Protein AF-A0A2E8GM04-F1 (afdb_monomer)

Foldseek 3Di:
DDDWDWAAQAPAAETEIDDDALLDDDPVNVVVVVVSCVRHQKYKYPQNLDDPVSVVVSVPVVADFDADPLADADPVRRQKGKDKPPFPVPDDQQFWDFAPQFDQWGFFKKKKAWADADPAFKKKKFFQLVLVVPDDPVLCVVQPVKWWKFWPCVSCVVVVNNPDIRIDIARQFFQDPPPRGTGGHAGDACGRTNAIPPDDSVVGRVSRVVSRVSRPPPNGMDMDDDDHGMMMMGGSRGMIMGTDDPRGNDITIMIMITHTGDRTD

Nearest PDB structures (foldseek):
  6d1o-assembly2_F  TM=9.327E-01  e=2.038E-29  Sphingobium herbicidovorans NBRC 16415
  6d0o-assembly1_B  TM=9.104E-01  e=2.038E-29  Sphingobium herbicidovorans NBRC 16415
  6d0o-assembly1_A  TM=9.116E-01  e=1.272E-28  Sphingobium herbicidovorans NBRC 16415
  5bkc-assembly1_B  TM=9.227E-01  e=5.968E-28  Delftia acidovorans
  4y0e-assembly2_G-2  TM=8.980E-01  e=2.049E-25  Mycobacteroides abscessus ATCC 19977

Secondary structure (DSSP, 8-state):
-PPPEEEESSSSS-EEEES--GGG--HHHHHHHHHHHHHHSEEEETT----HHHHHHHHHTT--B---TTSPPBTTBTT-EEEE---GGG---SS-B-TTTTSSS--SEEEEEEEE--S---EEEEEHHHHHHTS-HHHHHHTTT-EEEEE-HHHHHHTT-TT---EEEEESEEEPTTT--EEE---SBTTTEEEETTS-HHHHHHHHHHHHHHHT-GGGEEEE---TT-EEEEETTTEEEEE---STT---EEEEEEE------

Structure (mmCIF, N/CA/C/O backbone):
data_AF-A0A2E8GM04-F1
#
_entry.id   AF-A0A2E8GM04-F1
#
loop_
_atom_site.group_PDB
_atom_site.id
_atom_site.type_symbol
_atom_site.label_atom_id
_atom_site.label_alt_id
_atom_site.label_comp_id
_atom_site.label_asym_id
_atom_site.label_entity_id
_atom_site.label_seq_id
_atom_site.pdbx_PDB_ins_code
_atom_site.Cartn_x
_atom_site.Cartn_y
_atom_site.Cartn_z
_atom_site.occupancy
_atom_site.B_iso_or_equiv
_atom_site.auth_seq_id
_atom_site.auth_comp_id
_atom_site.auth_asym_id
_atom_site.auth_atom_id
_atom_site.pdbx_PDB_model_num
ATOM 1 N N . MET A 1 1 ? 6.651 -16.247 -29.076 1.00 51.19 1 MET A N 1
ATOM 2 C CA . MET A 1 1 ? 6.699 -15.246 -27.992 1.00 51.19 1 MET A CA 1
ATOM 3 C C . MET A 1 1 ? 6.875 -16.011 -26.695 1.00 51.19 1 MET A C 1
ATOM 5 O O . MET A 1 1 ? 6.263 -17.070 -26.572 1.00 51.19 1 MET A O 1
ATOM 9 N N . ALA A 1 2 ? 7.773 -15.580 -25.807 1.00 58.62 2 ALA A N 1
ATOM 10 C CA . ALA A 1 2 ? 7.869 -16.194 -24.484 1.00 58.62 2 ALA A CA 1
ATOM 11 C C . ALA A 1 2 ? 6.552 -15.926 -23.742 1.00 58.62 2 ALA A C 1
ATOM 13 O O . ALA A 1 2 ? 5.986 -14.846 -23.876 1.00 58.62 2 ALA A O 1
ATOM 14 N N . LYS A 1 3 ? 6.017 -16.933 -23.054 1.00 81.50 3 LYS A N 1
ATOM 15 C CA . LYS A 1 3 ? 4.779 -16.792 -22.288 1.00 81.50 3 LYS A CA 1
ATOM 16 C C . LYS A 1 3 ? 5.130 -16.111 -20.966 1.00 81.50 3 LYS A C 1
ATOM 18 O O . LYS A 1 3 ? 6.045 -16.584 -20.300 1.00 81.50 3 LYS A O 1
ATOM 23 N N . MET A 1 4 ? 4.407 -15.050 -20.610 1.00 92.56 4 MET A N 1
ATOM 24 C CA . MET A 1 4 ? 4.544 -14.370 -19.321 1.00 92.56 4 MET A CA 1
ATOM 25 C C . MET A 1 4 ? 4.533 -15.377 -18.161 1.00 92.56 4 MET A C 1
ATOM 27 O O . MET A 1 4 ? 3.701 -16.291 -18.131 1.00 92.56 4 MET A O 1
ATOM 31 N N . THR A 1 5 ? 5.435 -15.186 -17.199 1.00 95.44 5 THR A N 1
ATOM 32 C CA . THR A 1 5 ? 5.576 -16.062 -16.030 1.00 95.44 5 THR A CA 1
ATOM 33 C C . THR A 1 5 ? 5.249 -15.295 -14.751 1.00 95.44 5 THR A C 1
ATOM 35 O O . THR A 1 5 ? 5.857 -14.261 -14.484 1.00 95.44 5 THR A O 1
ATOM 38 N N . VAL A 1 6 ? 4.342 -15.829 -13.928 1.00 97.62 6 VAL A N 1
ATOM 39 C CA . VAL A 1 6 ? 3.989 -15.293 -12.601 1.00 97.62 6 VAL A CA 1
ATOM 40 C C . VAL A 1 6 ? 4.509 -16.252 -11.530 1.00 97.62 6 VAL A C 1
ATOM 42 O O . VAL A 1 6 ? 4.156 -17.431 -11.528 1.00 97.62 6 VAL A O 1
ATOM 45 N N . ILE A 1 7 ? 5.375 -15.769 -10.639 1.00 98.19 7 ILE A N 1
ATOM 46 C CA . ILE A 1 7 ? 6.042 -16.582 -9.613 1.00 98.19 7 ILE A CA 1
ATOM 47 C C . ILE A 1 7 ? 5.701 -16.016 -8.230 1.00 98.19 7 ILE A C 1
ATOM 49 O O . ILE A 1 7 ? 6.115 -14.892 -7.940 1.00 98.19 7 ILE A O 1
ATOM 53 N N . PRO A 1 8 ? 5.002 -16.759 -7.352 1.00 98.19 8 PRO A N 1
ATOM 54 C CA . PRO A 1 8 ? 4.733 -16.310 -5.989 1.00 98.19 8 PRO A CA 1
ATOM 55 C C . PRO A 1 8 ? 6.024 -15.979 -5.228 1.00 98.19 8 PRO A C 1
ATOM 57 O O . PRO A 1 8 ? 6.996 -16.735 -5.276 1.00 98.19 8 PRO A O 1
ATOM 60 N N . LEU A 1 9 ? 6.028 -14.852 -4.517 1.00 98.00 9 LEU A N 1
ATOM 61 C CA . LEU A 1 9 ? 7.163 -14.382 -3.713 1.00 98.00 9 LEU A CA 1
ATOM 62 C C . LEU A 1 9 ? 7.042 -14.766 -2.234 1.00 98.00 9 LEU A C 1
ATOM 64 O O . LEU A 1 9 ? 8.045 -14.827 -1.525 1.00 98.00 9 LEU A O 1
ATOM 68 N N . SER A 1 10 ? 5.824 -15.038 -1.767 1.00 96.50 10 SER A N 1
ATOM 69 C CA . SER A 1 10 ? 5.542 -15.572 -0.435 1.00 96.50 10 SER A CA 1
ATOM 70 C C . SER A 1 10 ? 4.299 -16.467 -0.466 1.00 96.50 10 SER A C 1
ATOM 72 O O . SER A 1 10 ? 3.660 -16.619 -1.507 1.00 96.50 10 SER A O 1
ATOM 74 N N . GLY A 1 11 ? 3.939 -17.053 0.679 1.00 95.06 11 GLY A N 1
ATOM 75 C CA . GLY A 1 11 ? 2.747 -17.900 0.791 1.00 95.06 11 GLY A CA 1
ATOM 76 C C . GLY A 1 11 ? 1.416 -17.151 0.669 1.00 95.06 11 GLY A C 1
ATOM 77 O O . GLY A 1 11 ? 0.409 -17.779 0.363 1.00 95.06 11 GLY A O 1
ATOM 78 N N . HIS A 1 12 ? 1.396 -15.831 0.898 1.00 93.88 12 HIS A N 1
ATOM 79 C CA . HIS A 1 12 ? 0.140 -15.079 1.019 1.00 93.88 12 HIS A CA 1
ATOM 80 C C . HIS A 1 12 ? 0.104 -13.747 0.260 1.00 93.88 12 HIS A C 1
ATOM 82 O O . HIS A 1 12 ? -0.954 -13.133 0.211 1.00 93.88 12 HIS A O 1
ATOM 88 N N . ILE A 1 13 ? 1.219 -13.245 -0.270 1.00 98.12 13 ILE A N 1
ATOM 89 C CA . ILE A 1 13 ? 1.280 -11.927 -0.925 1.00 98.12 13 ILE A CA 1
ATOM 90 C C . ILE A 1 13 ? 2.523 -11.806 -1.797 1.00 98.12 13 ILE A C 1
ATOM 92 O O . ILE A 1 13 ? 3.589 -12.324 -1.457 1.00 98.12 13 ILE A O 1
ATOM 96 N N . GLY A 1 14 ? 2.404 -11.075 -2.894 1.00 98.56 14 GLY A N 1
ATOM 97 C CA . GLY A 1 14 ? 3.530 -10.799 -3.765 1.00 98.56 14 GLY A CA 1
ATOM 98 C C . GLY A 1 14 ? 3.714 -11.861 -4.837 1.00 98.56 14 GLY A C 1
ATOM 99 O O . GLY A 1 14 ? 3.804 -13.056 -4.544 1.00 98.56 14 GLY A O 1
ATOM 100 N N . ALA A 1 15 ? 3.868 -11.408 -6.073 1.00 98.75 15 ALA A N 1
ATOM 101 C CA . ALA A 1 15 ? 4.389 -12.216 -7.161 1.00 98.75 15 ALA A CA 1
ATOM 102 C C . ALA A 1 15 ? 5.405 -11.438 -7.999 1.00 98.75 15 ALA A C 1
ATOM 104 O O . ALA A 1 15 ? 5.325 -10.223 -8.171 1.00 98.75 15 ALA A O 1
ATOM 105 N N . LEU A 1 16 ? 6.378 -12.174 -8.518 1.00 98.62 16 LEU A N 1
ATOM 106 C CA . LEU A 1 16 ? 7.341 -11.717 -9.500 1.00 98.62 16 LEU A CA 1
ATOM 107 C C . LEU A 1 16 ? 6.790 -12.034 -10.883 1.00 98.62 16 LEU A C 1
ATOM 109 O O . LEU A 1 16 ? 6.527 -13.202 -11.181 1.00 98.62 16 LEU A O 1
ATOM 113 N N . VAL A 1 17 ? 6.654 -11.018 -11.725 1.00 98.38 17 VAL A N 1
ATOM 114 C CA . VAL A 1 17 ? 6.167 -11.175 -13.093 1.00 98.38 17 VAL A CA 1
ATOM 115 C C . VAL A 1 17 ? 7.334 -10.989 -14.059 1.00 98.38 17 VAL A C 1
ATOM 117 O O . VAL A 1 17 ? 8.069 -10.002 -13.994 1.00 98.38 17 VAL A O 1
ATOM 120 N N . LYS A 1 18 ? 7.550 -11.979 -14.925 1.00 96.38 18 LYS A N 1
ATOM 121 C CA . LYS A 1 18 ? 8.663 -12.047 -15.880 1.00 96.38 18 LYS A CA 1
ATOM 122 C C . LYS A 1 18 ? 8.166 -12.285 -17.296 1.00 96.38 18 LYS A C 1
ATOM 124 O O . LYS A 1 18 ? 7.022 -12.676 -17.509 1.00 96.38 18 LYS A O 1
ATOM 129 N N . ASP A 1 19 ? 9.093 -12.113 -18.234 1.00 94.69 19 ASP A N 1
ATOM 130 C CA . ASP A 1 19 ? 8.906 -12.422 -19.651 1.00 94.69 19 ASP A CA 1
ATOM 131 C C . ASP A 1 19 ? 7.834 -11.542 -20.317 1.00 94.69 19 ASP A C 1
ATOM 133 O O . ASP A 1 19 ? 7.102 -12.002 -21.186 1.00 94.69 19 ASP A O 1
ATOM 137 N N . LEU A 1 20 ? 7.774 -10.267 -19.908 1.00 94.44 20 LEU A N 1
ATOM 138 C CA . LEU A 1 20 ? 6.962 -9.209 -20.515 1.00 94.44 20 LEU A CA 1
ATOM 139 C C . LEU A 1 20 ? 7.718 -7.868 -20.534 1.00 94.44 20 LEU A C 1
ATOM 141 O O . LEU A 1 20 ? 8.698 -7.684 -19.802 1.00 94.44 20 LEU A O 1
ATOM 145 N N . SER A 1 21 ? 7.228 -6.923 -21.333 1.00 95.75 21 SER A N 1
ATOM 146 C CA . SER A 1 21 ? 7.707 -5.539 -21.367 1.00 95.75 21 SER A CA 1
ATOM 147 C C . SER A 1 21 ? 6.551 -4.589 -21.077 1.00 95.75 21 SER A C 1
ATOM 149 O O . SER A 1 21 ? 5.591 -4.534 -21.840 1.00 95.75 21 SER A O 1
ATOM 151 N N . LEU A 1 22 ? 6.640 -3.835 -19.977 1.00 96.94 22 LEU A N 1
ATOM 152 C CA . LEU A 1 22 ? 5.571 -2.914 -19.574 1.00 96.94 22 LEU A CA 1
ATOM 153 C C . LEU A 1 22 ? 5.410 -1.708 -20.514 1.00 96.94 22 LEU A C 1
ATOM 155 O O . LEU A 1 22 ? 4.334 -1.124 -20.545 1.00 96.94 22 LEU A O 1
ATOM 159 N N . SER A 1 23 ? 6.436 -1.341 -21.290 1.00 95.31 23 SER A N 1
ATOM 160 C CA . SER A 1 23 ? 6.355 -0.239 -22.263 1.00 95.31 23 SER A CA 1
ATOM 161 C C . SER A 1 23 ? 5.674 -0.617 -23.583 1.00 95.31 23 SER A C 1
ATOM 163 O O . SER A 1 23 ? 5.382 0.256 -24.396 1.00 95.31 23 SER A O 1
ATOM 165 N N . ALA A 1 24 ? 5.411 -1.905 -23.809 1.00 93.19 24 ALA A N 1
ATOM 166 C CA . ALA A 1 24 ? 4.779 -2.417 -25.024 1.00 93.19 24 ALA A CA 1
ATOM 167 C C . ALA A 1 24 ? 3.759 -3.523 -24.704 1.00 93.19 24 ALA A C 1
ATOM 169 O O . ALA A 1 24 ? 3.670 -4.519 -25.423 1.00 93.19 24 ALA A O 1
ATOM 170 N N . LEU A 1 25 ? 3.028 -3.357 -23.599 1.00 94.06 25 LEU A N 1
ATOM 171 C CA . LEU A 1 25 ? 2.072 -4.336 -23.095 1.00 94.06 25 LEU A CA 1
ATOM 172 C C . LEU A 1 25 ? 0.863 -4.448 -24.036 1.00 94.06 25 LEU A C 1
ATOM 174 O O . LEU A 1 25 ? 0.221 -3.447 -24.350 1.00 94.06 25 LEU A O 1
ATOM 178 N N . SER A 1 26 ? 0.546 -5.660 -24.487 1.00 94.19 26 SER A N 1
ATOM 179 C CA . SER A 1 26 ? -0.696 -5.924 -25.223 1.00 94.19 26 SER A CA 1
ATOM 180 C C . SER A 1 26 ? -1.895 -6.072 -24.282 1.00 94.19 26 SER A C 1
ATOM 182 O O . SER A 1 26 ? -1.728 -6.435 -23.119 1.00 94.19 26 SER A O 1
ATOM 184 N N . ASP A 1 27 ? -3.114 -5.881 -24.796 1.00 94.38 27 ASP A N 1
ATOM 185 C CA . ASP A 1 27 ? -4.349 -6.025 -24.003 1.00 94.38 27 ASP A CA 1
ATOM 186 C C . ASP A 1 27 ? -4.442 -7.402 -23.320 1.00 94.38 27 ASP A C 1
ATOM 188 O O . ASP A 1 27 ? -4.715 -7.499 -22.130 1.00 94.38 27 ASP A O 1
ATOM 192 N N . SER A 1 28 ? -4.101 -8.481 -24.034 1.00 94.38 28 SER A N 1
ATOM 193 C CA . SER A 1 28 ? -4.131 -9.838 -23.466 1.00 94.38 28 SER A CA 1
ATOM 194 C C . SER A 1 28 ? -3.078 -10.066 -22.374 1.00 94.38 28 SER A C 1
ATOM 196 O O . SER A 1 28 ? -3.288 -10.893 -21.480 1.00 94.38 28 SER A O 1
ATOM 198 N N . GLU A 1 29 ? -1.924 -9.401 -22.452 1.00 95.88 29 GLU A N 1
ATOM 199 C CA . GLU A 1 29 ? -0.928 -9.451 -21.379 1.00 95.88 29 GLU A CA 1
ATOM 200 C C . GLU A 1 29 ? -1.405 -8.637 -20.180 1.00 95.88 29 GLU A C 1
ATOM 202 O O . GLU A 1 29 ? -1.268 -9.105 -19.050 1.00 95.88 29 GLU A O 1
ATOM 207 N N . PHE A 1 30 ? -2.021 -7.475 -20.424 1.00 97.06 30 PHE A N 1
ATOM 208 C CA . PHE A 1 30 ? -2.625 -6.659 -19.379 1.00 97.06 30 PHE A CA 1
ATOM 209 C C . PHE A 1 30 ? -3.710 -7.420 -18.614 1.00 97.06 30 PHE A C 1
ATOM 211 O O . PHE A 1 30 ? -3.620 -7.468 -17.393 1.00 97.06 30 PHE A O 1
ATOM 218 N N . ASP A 1 31 ? -4.632 -8.114 -19.289 1.00 96.31 31 ASP A N 1
ATOM 219 C CA . ASP A 1 31 ? -5.656 -8.945 -18.630 1.00 96.31 31 ASP A CA 1
ATOM 220 C C . ASP A 1 31 ? -5.027 -9.969 -17.668 1.00 96.31 31 ASP A C 1
ATOM 222 O O . ASP A 1 31 ? -5.511 -10.229 -16.564 1.00 96.31 31 ASP A O 1
ATOM 226 N N . THR A 1 32 ? -3.895 -10.555 -18.071 1.00 96.31 32 THR A N 1
ATOM 227 C CA . THR A 1 32 ? -3.198 -11.532 -17.229 1.00 96.31 32 THR A CA 1
ATOM 228 C C . THR A 1 32 ? -2.473 -10.857 -16.058 1.00 96.31 32 THR A C 1
ATOM 230 O O . THR A 1 32 ? -2.401 -11.427 -14.968 1.00 96.31 32 THR A O 1
ATOM 233 N N . VAL A 1 33 ? -1.942 -9.646 -16.255 1.00 98.19 33 VAL A N 1
ATOM 234 C CA . VAL A 1 33 ? -1.354 -8.826 -15.186 1.00 98.19 33 VAL A CA 1
ATOM 235 C C . VAL A 1 33 ? -2.426 -8.366 -14.195 1.00 98.19 33 VAL A C 1
ATOM 237 O O . VAL A 1 33 ? -2.188 -8.433 -12.991 1.00 98.19 33 VAL A O 1
ATOM 240 N N . GLU A 1 34 ? -3.598 -7.949 -14.668 1.00 98.25 34 GLU A N 1
ATOM 241 C CA . GLU A 1 34 ? -4.739 -7.556 -13.840 1.00 98.25 34 GLU A CA 1
ATOM 242 C C . GLU A 1 34 ? -5.202 -8.720 -12.963 1.00 98.25 34 GLU A C 1
ATOM 244 O O . GLU A 1 34 ? -5.292 -8.580 -11.742 1.00 98.25 34 GLU A O 1
ATOM 249 N N . GLN A 1 35 ? -5.381 -9.907 -13.547 1.00 98.06 35 GLN A N 1
ATOM 250 C CA . GLN A 1 35 ? -5.731 -11.093 -12.769 1.00 98.06 35 GLN A CA 1
ATOM 251 C C . GLN A 1 35 ? -4.651 -11.426 -11.728 1.00 98.06 35 GLN A C 1
ATOM 253 O O . GLN A 1 35 ? -4.963 -11.653 -10.559 1.00 98.06 35 GLN A O 1
ATOM 258 N N . ALA A 1 36 ? -3.368 -11.387 -12.109 1.00 98.31 36 ALA A N 1
ATOM 259 C CA . ALA A 1 36 ? -2.274 -11.606 -11.164 1.00 98.31 36 ALA A CA 1
ATOM 260 C C . ALA A 1 36 ? -2.261 -10.554 -10.041 1.00 98.31 36 ALA A C 1
ATOM 262 O O . ALA A 1 36 ? -1.948 -10.870 -8.893 1.00 98.31 36 ALA A O 1
ATOM 263 N N . PHE A 1 37 ? -2.614 -9.307 -10.341 1.00 98.69 37 PHE A N 1
ATOM 264 C CA . PHE A 1 37 ? -2.702 -8.241 -9.353 1.00 98.69 37 PHE A CA 1
ATOM 265 C C . PHE A 1 37 ? -3.812 -8.516 -8.336 1.00 98.69 37 PHE A C 1
ATOM 267 O O . PHE A 1 37 ? -3.572 -8.416 -7.132 1.00 98.69 37 PHE A O 1
ATOM 274 N N . LEU A 1 38 ? -4.983 -8.960 -8.797 1.00 98.44 38 LEU A N 1
ATOM 275 C CA . LEU A 1 38 ? -6.092 -9.353 -7.926 1.00 98.44 38 LEU A CA 1
ATOM 276 C C . LEU A 1 38 ? -5.808 -10.628 -7.119 1.00 98.44 38 LEU A C 1
ATOM 278 O O . LEU A 1 38 ? -6.385 -10.790 -6.045 1.00 98.44 38 LEU A O 1
ATOM 282 N N . ASP A 1 39 ? -4.916 -11.503 -7.59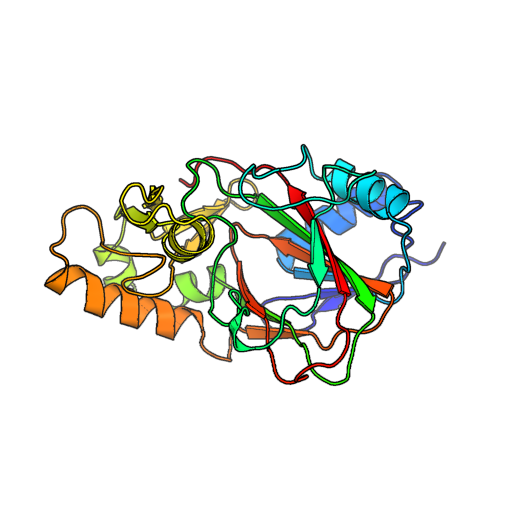1 1.00 98.19 39 ASP A N 1
ATOM 283 C CA . ASP A 1 39 ? -4.558 -12.753 -6.910 1.00 98.19 39 ASP A CA 1
ATOM 284 C C . ASP A 1 39 ? -3.438 -12.576 -5.873 1.00 98.19 39 ASP A C 1
ATOM 286 O O . ASP A 1 39 ? -3.481 -13.199 -4.806 1.00 98.19 39 ASP A O 1
ATOM 290 N N . TYR A 1 40 ? -2.447 -11.725 -6.169 1.00 98.56 40 TYR A N 1
ATOM 291 C CA . TYR A 1 40 ? -1.211 -11.589 -5.385 1.00 98.56 40 TYR A CA 1
ATOM 292 C C . TYR A 1 40 ? -1.039 -10.237 -4.688 1.00 98.56 40 TYR A C 1
ATOM 294 O O . TYR A 1 40 ? -0.156 -10.117 -3.832 1.00 98.56 40 TYR A O 1
ATOM 302 N N . TYR A 1 41 ? -1.866 -9.242 -5.023 1.00 98.56 41 TYR A N 1
ATOM 303 C CA . TYR A 1 41 ? -2.002 -7.907 -4.408 1.00 98.56 41 TYR A CA 1
ATOM 304 C C . TYR A 1 41 ? -0.772 -6.997 -4.504 1.00 98.56 41 TYR A C 1
ATOM 306 O O . TYR A 1 41 ? -0.896 -5.784 -4.389 1.00 98.56 41 TYR A O 1
ATOM 314 N N . VAL A 1 42 ? 0.420 -7.561 -4.693 1.00 98.88 42 VAL A N 1
ATOM 315 C CA . VAL A 1 42 ? 1.688 -6.872 -4.935 1.00 98.88 42 VAL A CA 1
ATOM 316 C C . VAL A 1 42 ? 2.357 -7.569 -6.108 1.00 98.88 42 VAL A C 1
ATOM 318 O O . VAL A 1 42 ? 2.567 -8.782 -6.066 1.00 98.88 42 VAL A O 1
ATOM 321 N N . LEU A 1 43 ? 2.720 -6.819 -7.140 1.00 98.88 43 LEU A N 1
ATOM 322 C CA . LEU A 1 43 ? 3.449 -7.344 -8.288 1.00 98.88 43 LEU A CA 1
ATOM 323 C C . LEU A 1 43 ? 4.792 -6.641 -8.424 1.00 98.88 43 LEU A C 1
ATOM 325 O O . LEU A 1 43 ? 4.878 -5.419 -8.315 1.00 98.88 43 LEU A O 1
ATOM 329 N N . VAL A 1 44 ? 5.828 -7.434 -8.680 1.00 98.88 44 VAL A N 1
ATOM 330 C CA . VAL A 1 44 ? 7.195 -6.979 -8.929 1.00 98.88 44 VAL A CA 1
ATOM 331 C C . VAL A 1 44 ? 7.561 -7.313 -10.371 1.00 98.88 44 VAL A C 1
ATOM 333 O O . VAL A 1 44 ? 7.551 -8.482 -10.760 1.00 98.88 44 VAL A O 1
ATOM 336 N N . PHE A 1 45 ? 7.946 -6.299 -11.138 1.00 98.69 45 PHE A N 1
ATOM 337 C CA . PHE A 1 45 ? 8.441 -6.415 -12.506 1.00 98.69 45 PHE A CA 1
ATOM 338 C C . PHE A 1 45 ? 9.906 -5.979 -12.519 1.00 98.69 45 PHE A C 1
ATOM 340 O O . PHE A 1 45 ? 10.200 -4.780 -12.474 1.00 98.69 45 PHE A O 1
ATOM 347 N N . PRO A 1 46 ? 10.851 -6.926 -12.537 1.00 98.00 46 PRO A N 1
ATOM 348 C CA . PRO A 1 46 ? 12.251 -6.589 -12.388 1.00 98.00 46 PRO A CA 1
ATOM 349 C C . PRO A 1 46 ? 12.805 -5.952 -13.666 1.00 98.00 46 PRO A C 1
ATOM 351 O O . PRO A 1 46 ? 12.439 -6.361 -14.772 1.00 98.00 46 PRO A O 1
ATOM 354 N N . LYS A 1 47 ? 13.755 -5.021 -13.511 1.00 96.50 47 LYS A N 1
ATOM 355 C CA . LYS A 1 47 ? 14.601 -4.492 -14.607 1.00 96.50 47 LYS A CA 1
ATOM 356 C C . LYS A 1 47 ? 13.837 -3.953 -15.832 1.00 96.50 47 LYS A C 1
ATOM 358 O O . LYS A 1 47 ? 14.277 -4.142 -16.964 1.00 96.50 47 LYS A O 1
ATOM 363 N N . GLN A 1 48 ? 12.707 -3.288 -15.620 1.00 98.12 48 GLN A N 1
ATOM 364 C CA . GLN A 1 48 ? 11.916 -2.683 -16.697 1.00 98.12 48 GLN A CA 1
ATOM 365 C C . GLN A 1 48 ? 12.522 -1.371 -17.204 1.00 98.12 48 GLN A C 1
ATOM 367 O O . GLN A 1 48 ? 12.412 -1.081 -18.387 1.00 98.12 48 GLN A O 1
ATOM 372 N N . LEU A 1 49 ? 13.173 -0.594 -16.323 1.00 97.00 49 LEU A N 1
ATOM 373 C CA . LEU A 1 49 ? 13.883 0.651 -16.675 1.00 97.00 49 LEU A CA 1
ATOM 374 C C . LEU A 1 49 ? 13.019 1.681 -17.442 1.00 97.00 49 LEU A C 1
ATOM 376 O O . LEU A 1 49 ? 13.547 2.447 -18.244 1.00 97.00 49 LEU A O 1
ATOM 380 N N . LEU A 1 50 ? 11.710 1.721 -17.169 1.00 98.00 50 LEU A N 1
ATOM 381 C CA . LEU A 1 50 ? 10.745 2.566 -17.888 1.00 98.00 50 LEU A CA 1
ATOM 382 C C . LEU A 1 50 ? 11.114 4.050 -17.846 1.00 98.00 50 LEU A C 1
ATOM 384 O O . LEU A 1 50 ? 11.450 4.555 -16.773 1.00 98.00 50 LEU A O 1
ATOM 388 N N . THR A 1 51 ? 10.948 4.795 -18.938 1.00 97.94 51 THR A N 1
ATOM 389 C CA . THR A 1 51 ? 10.947 6.269 -18.880 1.00 97.94 51 THR A CA 1
ATOM 390 C C . THR A 1 51 ? 9.778 6.788 -18.028 1.00 97.94 51 THR A C 1
ATOM 392 O O . THR A 1 51 ? 8.959 6.018 -17.516 1.00 97.94 51 THR A O 1
ATOM 395 N N . ILE A 1 52 ? 9.698 8.102 -17.799 1.00 97.75 52 ILE A N 1
ATOM 396 C CA . ILE A 1 52 ? 8.535 8.669 -17.103 1.00 97.75 52 ILE A CA 1
ATOM 397 C C . ILE A 1 52 ? 7.267 8.482 -17.950 1.00 97.75 52 ILE A C 1
ATOM 399 O O . ILE A 1 52 ? 6.225 8.110 -17.416 1.00 97.75 52 ILE A O 1
ATOM 403 N N . GLU A 1 53 ? 7.367 8.682 -19.260 1.00 97.88 53 GLU A N 1
ATOM 404 C CA . GLU A 1 53 ? 6.272 8.516 -20.213 1.00 97.88 53 GLU A CA 1
ATOM 405 C C . GLU A 1 53 ? 5.784 7.071 -20.253 1.00 97.88 53 GLU A C 1
ATOM 407 O O . GLU A 1 53 ? 4.583 6.842 -20.162 1.00 97.88 53 GLU A O 1
ATOM 412 N N . GLU A 1 54 ? 6.693 6.098 -20.313 1.00 98.25 54 GLU A N 1
ATOM 413 C CA . GLU A 1 54 ? 6.333 4.676 -20.286 1.00 98.25 54 GLU A CA 1
ATOM 414 C C . GLU A 1 54 ? 5.708 4.278 -18.939 1.00 98.25 54 GLU A C 1
ATOM 416 O O . GLU A 1 54 ? 4.755 3.504 -18.895 1.00 98.25 54 GLU A O 1
ATOM 421 N N . HIS A 1 55 ? 6.188 4.844 -17.824 1.00 98.44 55 HIS A N 1
ATOM 422 C CA . HIS A 1 55 ? 5.583 4.630 -16.507 1.00 98.44 55 HIS A CA 1
ATOM 423 C C . HIS A 1 55 ? 4.157 5.201 -16.431 1.00 98.44 55 HIS A C 1
ATOM 425 O O . HIS A 1 55 ? 3.269 4.551 -15.882 1.00 98.44 55 HIS A O 1
ATOM 431 N N . LEU A 1 56 ? 3.923 6.385 -17.011 1.00 98.19 56 LEU A N 1
ATOM 432 C CA . LEU A 1 56 ? 2.593 6.989 -17.131 1.00 98.19 56 LEU A CA 1
ATOM 433 C C . LEU A 1 56 ? 1.677 6.168 -18.043 1.00 98.19 56 LEU A C 1
ATOM 435 O O . LEU A 1 56 ? 0.522 5.951 -17.690 1.00 98.19 56 LEU A O 1
ATOM 439 N N . GLN A 1 57 ? 2.185 5.696 -19.183 1.00 97.81 57 GLN A N 1
ATOM 440 C CA . GLN A 1 57 ? 1.439 4.843 -20.110 1.00 97.81 57 GLN A CA 1
ATOM 441 C C . GLN A 1 57 ? 0.999 3.552 -19.423 1.00 97.81 57 GLN A C 1
ATOM 443 O O . GLN A 1 57 ? -0.191 3.254 -19.425 1.00 97.81 57 GLN A O 1
ATOM 448 N N . PHE A 1 58 ? 1.917 2.849 -18.751 1.00 98.38 58 PHE A N 1
ATOM 449 C CA . PHE A 1 58 ? 1.576 1.644 -17.998 1.00 98.38 58 PHE A CA 1
ATOM 450 C C . PHE A 1 58 ? 0.546 1.929 -16.892 1.00 98.38 58 PHE A C 1
ATOM 452 O O . PHE A 1 58 ? -0.440 1.207 -16.755 1.00 98.38 58 PHE A O 1
ATOM 459 N N . ALA A 1 59 ? 0.735 3.007 -16.125 1.00 98.31 59 ALA A N 1
ATOM 460 C CA . ALA A 1 59 ? -0.197 3.392 -15.071 1.00 98.31 59 ALA A CA 1
ATOM 461 C C . ALA A 1 59 ? -1.604 3.717 -15.602 1.00 98.31 59 ALA A C 1
ATOM 463 O O . ALA A 1 59 ? -2.588 3.416 -14.930 1.00 98.31 59 ALA A O 1
ATOM 464 N N . ALA A 1 60 ? -1.713 4.293 -16.803 1.00 97.56 60 ALA A N 1
ATOM 465 C CA . ALA A 1 60 ? -2.988 4.691 -17.397 1.00 97.56 60 ALA A CA 1
ATOM 466 C C . ALA A 1 60 ? -3.916 3.506 -17.710 1.00 97.56 60 ALA A C 1
ATOM 468 O O . ALA A 1 60 ? -5.128 3.703 -17.771 1.00 97.56 60 ALA A O 1
ATOM 469 N N . HIS A 1 61 ? -3.387 2.284 -17.850 1.00 97.56 61 HIS A N 1
ATOM 470 C CA . HIS A 1 61 ? -4.221 1.087 -18.010 1.00 97.56 61 HIS A CA 1
ATOM 471 C C . HIS A 1 61 ? -5.098 0.802 -16.779 1.00 97.56 61 HIS A C 1
ATOM 473 O O . HIS A 1 61 ? -6.128 0.150 -16.899 1.00 97.56 61 HIS A O 1
ATOM 479 N N . TRP A 1 62 ? -4.714 1.304 -15.602 1.00 98.06 62 TRP A N 1
ATOM 480 C CA . TRP A 1 62 ? -5.394 1.021 -14.336 1.00 98.06 62 TRP A CA 1
ATOM 481 C C . TRP A 1 62 ? -6.458 2.052 -13.954 1.00 98.06 62 TRP A C 1
ATOM 483 O O . TRP A 1 62 ? -7.228 1.821 -13.023 1.00 98.06 62 TRP A O 1
ATOM 493 N N . GLY A 1 63 ? -6.501 3.197 -14.641 1.00 97.12 63 GLY A N 1
ATOM 494 C CA . GLY A 1 63 ? -7.487 4.248 -14.409 1.00 97.12 63 GLY A CA 1
ATOM 495 C C . GLY A 1 63 ? -6.887 5.643 -14.260 1.00 97.12 63 GLY A C 1
ATOM 496 O O . GLY A 1 63 ? -5.744 5.913 -14.626 1.00 97.12 63 GLY A O 1
ATOM 497 N N . GLU A 1 64 ? -7.698 6.557 -13.731 1.00 97.62 64 GLU A N 1
ATOM 498 C CA . GLU A 1 64 ? -7.323 7.962 -13.572 1.00 97.62 64 GLU A CA 1
ATOM 499 C C . GLU A 1 64 ? -6.261 8.166 -12.485 1.00 97.62 64 GLU A C 1
ATOM 501 O O . GLU A 1 64 ? -6.252 7.493 -11.452 1.00 97.62 64 GLU A O 1
ATOM 506 N N . PHE A 1 65 ? -5.376 9.143 -12.688 1.00 97.31 65 PHE A N 1
ATOM 507 C CA . PHE A 1 65 ? -4.307 9.446 -11.741 1.00 97.31 65 PHE A CA 1
ATOM 508 C C . PHE A 1 65 ? -4.811 10.251 -10.540 1.00 97.31 65 PHE A C 1
ATOM 510 O O . PHE A 1 65 ? -5.384 11.332 -10.678 1.00 97.31 65 PHE A O 1
ATOM 517 N N . SER A 1 66 ? -4.499 9.766 -9.341 1.00 94.19 66 SER A N 1
ATOM 518 C CA . SER A 1 66 ? -4.776 10.444 -8.079 1.00 94.19 66 SER A CA 1
ATOM 519 C C . SER A 1 66 ? -3.641 11.404 -7.729 1.00 94.19 66 SER A C 1
ATOM 521 O O . SER A 1 66 ? -2.533 10.982 -7.380 1.00 94.19 66 SER A O 1
ATOM 523 N N . THR A 1 67 ? -3.937 12.704 -7.727 1.00 89.94 67 THR A N 1
ATOM 524 C CA . THR A 1 67 ? -2.999 13.751 -7.296 1.00 89.94 67 THR A CA 1
ATOM 525 C C . THR A 1 67 ? -3.455 14.445 -6.011 1.00 89.94 67 THR A C 1
ATOM 527 O O . THR A 1 67 ? -4.641 14.496 -5.698 1.00 89.94 67 THR A O 1
ATOM 530 N N . SER A 1 68 ? -2.504 14.952 -5.225 1.00 81.81 68 SER A N 1
ATOM 531 C CA . SER A 1 68 ? -2.761 15.610 -3.941 1.00 81.81 68 SER A CA 1
ATOM 532 C C . SER A 1 68 ? -2.122 16.998 -3.903 1.00 81.81 68 SER A C 1
ATOM 534 O O . SER A 1 68 ? -0.910 17.105 -4.073 1.00 81.81 68 SER A O 1
ATOM 536 N N . PRO A 1 69 ? -2.867 18.070 -3.582 1.00 75.62 69 PRO A N 1
ATOM 537 C CA . PRO A 1 69 ? -2.301 19.419 -3.514 1.00 75.62 69 PRO A CA 1
ATOM 538 C C . PRO A 1 69 ? -1.283 19.593 -2.372 1.00 75.62 69 PRO A C 1
ATOM 540 O O . PRO A 1 69 ? -0.645 20.635 -2.264 1.00 75.62 69 PRO A O 1
ATOM 543 N N . PHE A 1 70 ? -1.138 18.592 -1.498 1.00 74.12 70 PHE A N 1
ATOM 544 C CA . PHE A 1 70 ? -0.251 18.631 -0.337 1.00 74.12 70 PHE A CA 1
ATOM 545 C C . PHE A 1 70 ? 1.163 18.094 -0.610 1.00 74.12 70 PHE A C 1
ATOM 547 O O . PHE A 1 70 ? 1.984 18.056 0.308 1.00 74.12 70 PHE A O 1
ATOM 554 N N . VAL A 1 71 ? 1.452 17.636 -1.832 1.00 81.06 71 VAL A N 1
ATOM 555 C CA . VAL A 1 71 ? 2.781 17.151 -2.230 1.00 81.06 71 VAL A CA 1
ATOM 556 C C . VAL A 1 71 ? 3.233 17.817 -3.526 1.00 81.06 71 VAL A C 1
ATOM 558 O O . VAL A 1 71 ? 2.420 18.206 -4.360 1.00 81.06 71 VAL A O 1
ATOM 561 N N . GLN A 1 72 ? 4.547 17.953 -3.690 1.00 84.75 72 GLN A N 1
ATOM 562 C CA . GLN A 1 72 ? 5.141 18.522 -4.894 1.00 84.75 72 GLN A CA 1
ATOM 563 C C . GLN A 1 72 ? 5.407 17.413 -5.915 1.00 84.75 72 GLN A C 1
ATOM 565 O O . GLN A 1 72 ? 6.200 16.511 -5.661 1.00 84.75 72 GLN A O 1
ATOM 570 N N . TYR A 1 73 ? 4.736 17.490 -7.061 1.00 91.12 73 TYR A N 1
ATOM 571 C CA . TYR A 1 73 ? 4.926 16.572 -8.185 1.00 91.12 73 TYR A CA 1
ATOM 572 C C . TYR A 1 73 ? 6.089 17.005 -9.081 1.00 91.12 73 TYR A C 1
ATOM 574 O O . TYR A 1 73 ? 6.626 18.109 -8.949 1.00 91.12 73 TYR A O 1
ATOM 582 N N . HIS A 1 74 ? 6.469 16.125 -10.006 1.00 92.19 74 HIS A N 1
ATOM 583 C CA . HIS A 1 74 ? 7.468 16.412 -11.022 1.00 92.19 74 HIS A CA 1
ATOM 584 C C . HIS A 1 74 ? 7.040 17.634 -11.864 1.00 92.19 74 HIS A C 1
ATOM 586 O O . HIS A 1 74 ? 5.907 17.653 -12.353 1.00 92.19 74 HIS A O 1
ATOM 592 N N . PRO A 1 75 ? 7.921 18.633 -12.079 1.00 88.94 75 PRO A N 1
ATOM 593 C CA . PRO A 1 75 ? 7.575 19.877 -12.777 1.00 88.94 75 PRO A CA 1
ATOM 594 C C . PRO A 1 75 ? 6.991 19.678 -14.180 1.00 88.94 75 PRO A C 1
ATOM 596 O O . PRO A 1 75 ? 6.079 20.395 -14.577 1.00 88.94 75 PRO A O 1
ATOM 599 N N . GLU A 1 76 ? 7.504 18.690 -14.915 1.00 93.31 76 GLU A N 1
ATOM 600 C CA . GLU A 1 76 ? 7.088 18.396 -16.295 1.00 93.31 76 GLU A CA 1
ATOM 601 C C . GLU A 1 76 ? 6.018 17.293 -16.376 1.00 93.31 76 GLU A C 1
ATOM 603 O O . GLU A 1 76 ? 5.392 17.107 -17.415 1.00 93.31 76 GLU A O 1
ATOM 608 N N . HIS A 1 77 ? 5.7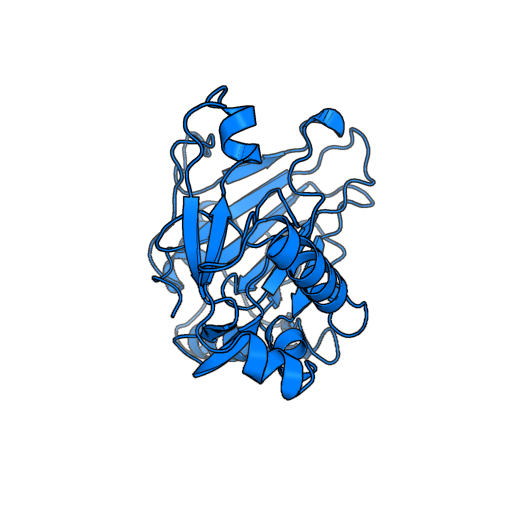69 16.573 -15.272 1.00 93.88 77 HIS A N 1
ATOM 609 C CA . HIS A 1 77 ? 4.871 15.414 -15.237 1.00 93.88 77 HIS A CA 1
ATOM 610 C C . HIS A 1 77 ? 4.023 15.431 -13.951 1.00 93.88 77 HIS A C 1
ATOM 612 O O . HIS A 1 77 ? 4.352 14.749 -12.978 1.00 93.88 77 HIS A O 1
ATOM 618 N N . PRO A 1 78 ? 2.908 16.183 -13.918 1.00 90.56 78 PRO A N 1
ATOM 619 C CA . PRO A 1 78 ? 2.175 16.502 -12.685 1.00 90.56 78 PRO A CA 1
ATOM 620 C C . PRO A 1 78 ? 1.467 15.312 -12.011 1.00 90.56 78 PRO A C 1
ATOM 622 O O . PRO A 1 78 ? 0.927 15.471 -10.922 1.00 90.56 78 PRO A O 1
ATOM 625 N N . ALA A 1 79 ? 1.476 14.123 -12.621 1.00 93.81 79 ALA A N 1
ATOM 626 C CA . ALA A 1 79 ? 0.991 12.879 -12.015 1.00 93.81 79 ALA A CA 1
ATOM 627 C C . ALA A 1 79 ? 2.102 12.046 -11.345 1.00 93.81 79 ALA A C 1
ATOM 629 O O . ALA A 1 79 ? 1.813 11.083 -10.637 1.00 93.81 79 ALA A O 1
ATOM 630 N N . VAL A 1 80 ? 3.374 12.412 -11.544 1.00 97.06 80 VAL A N 1
ATOM 631 C CA . VAL A 1 80 ? 4.531 11.677 -11.024 1.00 97.06 80 VAL A CA 1
ATOM 632 C C . VAL A 1 80 ? 5.050 12.349 -9.767 1.00 97.06 80 VAL A C 1
ATOM 634 O O . VAL A 1 80 ? 5.536 13.477 -9.805 1.00 97.06 80 VAL A O 1
ATOM 637 N N . LEU A 1 81 ? 4.971 11.653 -8.638 1.00 95.75 81 LEU A N 1
ATOM 638 C CA . LEU A 1 81 ? 5.597 12.097 -7.401 1.00 95.75 81 LEU A CA 1
ATOM 639 C C . LEU A 1 81 ? 7.015 11.527 -7.310 1.00 95.75 81 LEU A C 1
ATOM 641 O O . LEU A 1 81 ? 7.197 10.311 -7.240 1.00 95.75 81 LEU A O 1
ATOM 645 N N . GLN A 1 82 ? 8.014 12.404 -7.265 1.00 94.56 82 GLN A N 1
ATOM 646 C CA . GLN A 1 82 ? 9.401 12.010 -7.039 1.00 94.56 82 GLN A CA 1
ATOM 647 C C . GLN A 1 82 ? 9.641 11.822 -5.537 1.00 94.56 82 GLN A C 1
ATOM 649 O O . GLN A 1 82 ? 9.517 12.752 -4.741 1.00 94.56 82 GLN A O 1
ATOM 654 N N . LEU A 1 83 ? 9.965 10.595 -5.141 1.00 93.19 83 LEU A N 1
ATOM 655 C CA . LEU A 1 83 ? 10.295 10.235 -3.769 1.00 93.19 83 LEU A CA 1
ATOM 656 C C . LEU A 1 83 ? 11.812 10.190 -3.627 1.00 93.19 83 LEU A C 1
ATOM 658 O O . LEU A 1 83 ? 12.446 9.213 -4.026 1.00 93.19 83 LEU A O 1
ATOM 662 N N . SER A 1 84 ? 12.378 11.243 -3.048 1.00 91.81 84 SER A N 1
ATOM 663 C CA . SER A 1 84 ? 13.802 11.346 -2.739 1.00 91.81 84 SER A CA 1
ATOM 664 C C . SER A 1 84 ? 14.074 11.166 -1.243 1.00 91.81 84 SER A C 1
ATOM 666 O O . SER A 1 84 ? 13.192 11.346 -0.397 1.00 91.81 84 SER A O 1
ATOM 668 N N . ASN A 1 85 ? 15.307 10.794 -0.894 1.00 90.31 85 ASN A N 1
ATOM 669 C CA . ASN A 1 85 ? 15.746 10.803 0.499 1.00 90.31 85 ASN A CA 1
ATOM 670 C C . ASN A 1 85 ? 15.820 12.245 1.027 1.00 90.31 85 ASN A C 1
ATOM 672 O O . ASN A 1 85 ? 16.681 13.014 0.608 1.00 90.31 85 ASN A O 1
ATOM 676 N N . LEU A 1 86 ? 14.950 12.590 1.976 1.00 84.06 86 LEU A N 1
ATOM 677 C CA . LEU A 1 86 ? 14.936 13.895 2.651 1.00 84.06 86 LEU A CA 1
ATOM 678 C C . LEU A 1 86 ? 15.661 13.868 4.011 1.00 84.06 86 LEU A C 1
ATOM 680 O O . LEU A 1 86 ? 15.507 14.788 4.816 1.00 84.06 86 LEU A O 1
ATOM 684 N N . GLY A 1 87 ? 16.422 12.806 4.288 1.00 85.56 87 GLY A N 1
ATOM 685 C CA . GLY A 1 87 ? 17.042 12.539 5.583 1.00 85.56 87 GLY A CA 1
ATOM 686 C C . GLY A 1 87 ? 16.069 11.908 6.585 1.00 85.56 87 GLY A C 1
ATOM 687 O O . GLY A 1 87 ? 14.850 12.075 6.502 1.00 85.56 87 GLY A O 1
ATOM 688 N N . LYS A 1 88 ? 16.614 11.173 7.563 1.00 82.50 88 LYS A N 1
ATOM 689 C CA . LYS A 1 88 ? 15.841 10.360 8.525 1.00 82.50 88 LYS A CA 1
ATOM 690 C C . LYS A 1 88 ? 14.796 11.164 9.305 1.00 82.50 88 LYS A C 1
ATOM 692 O O . LYS A 1 88 ? 13.681 10.697 9.495 1.00 82.50 88 LYS A O 1
ATOM 697 N N . ALA A 1 89 ? 15.130 12.389 9.713 1.00 80.06 89 ALA A N 1
ATOM 698 C CA . ALA A 1 89 ? 14.222 13.261 10.466 1.00 80.06 89 ALA A CA 1
ATOM 699 C C . ALA A 1 89 ? 12.945 13.638 9.689 1.00 80.06 89 ALA A C 1
ATOM 701 O O . ALA A 1 89 ? 11.944 14.003 10.300 1.00 80.06 89 ALA A O 1
ATOM 702 N N . ASN A 1 90 ? 12.974 13.533 8.357 1.00 78.88 90 ASN A N 1
ATOM 703 C CA . ASN A 1 90 ? 11.858 13.861 7.472 1.00 78.88 90 ASN A CA 1
ATOM 704 C C . ASN A 1 90 ? 11.168 12.613 6.891 1.00 78.88 90 ASN A C 1
ATOM 706 O O . ASN A 1 90 ? 10.262 12.741 6.058 1.00 78.88 90 ASN A O 1
ATOM 710 N N . ALA A 1 91 ? 11.575 11.410 7.310 1.00 76.88 91 ALA A N 1
ATOM 711 C CA . ALA A 1 91 ? 10.958 10.163 6.887 1.00 76.88 91 ALA A CA 1
ATOM 712 C C . ALA A 1 91 ? 9.553 10.033 7.495 1.00 76.88 91 ALA A C 1
ATOM 714 O O . ALA A 1 91 ? 9.368 10.124 8.706 1.00 76.88 91 ALA A O 1
ATOM 715 N N . VAL A 1 92 ? 8.537 9.833 6.651 1.00 72.38 92 VAL A N 1
ATOM 716 C CA . VAL A 1 92 ? 7.125 9.783 7.090 1.00 72.38 92 VAL A CA 1
ATOM 717 C C . VAL A 1 92 ? 6.435 8.451 6.851 1.00 72.38 92 VAL A C 1
ATOM 719 O O . VAL A 1 92 ? 5.337 8.253 7.365 1.00 72.38 92 VAL A O 1
ATOM 722 N N . THR A 1 93 ? 7.077 7.567 6.090 1.00 78.62 93 THR A N 1
ATOM 723 C CA . THR A 1 93 ? 6.573 6.253 5.671 1.00 78.62 93 THR A CA 1
ATOM 724 C C . THR A 1 93 ? 7.173 5.100 6.484 1.00 78.62 93 THR A C 1
ATOM 726 O O . THR A 1 93 ? 6.954 3.934 6.159 1.00 78.62 93 THR A O 1
ATOM 729 N N . GLU A 1 94 ? 7.896 5.406 7.568 1.00 85.25 94 GLU A N 1
ATOM 730 C CA . GLU A 1 94 ? 8.411 4.434 8.547 1.00 85.25 94 GLU A CA 1
ATOM 731 C C . GLU A 1 94 ? 7.337 4.011 9.561 1.00 85.25 94 GLU A C 1
ATOM 733 O O . GLU A 1 94 ? 7.508 4.047 10.779 1.00 85.25 94 GLU A O 1
ATOM 738 N N . ASN A 1 95 ? 6.168 3.661 9.047 1.00 90.31 95 ASN A N 1
ATOM 739 C CA . ASN A 1 95 ? 5.061 3.078 9.784 1.00 90.31 95 ASN A CA 1
ATOM 740 C C . ASN A 1 95 ? 4.226 2.248 8.815 1.00 90.31 95 ASN A C 1
ATOM 742 O O . ASN A 1 95 ? 4.179 2.541 7.622 1.00 90.31 95 ASN A O 1
ATOM 746 N N . TRP A 1 96 ? 3.534 1.236 9.326 1.00 96.62 96 TRP A N 1
ATOM 747 C CA . TRP A 1 96 ? 2.580 0.505 8.508 1.00 96.62 96 TRP A CA 1
ATOM 748 C C . TRP A 1 96 ? 1.384 1.398 8.219 1.00 96.62 96 TRP A C 1
ATOM 750 O O . TRP A 1 96 ? 0.803 1.989 9.135 1.00 96.62 96 TRP A O 1
ATOM 760 N N . HIS A 1 97 ? 1.059 1.545 6.942 1.00 96.62 97 HIS A N 1
ATOM 761 C CA . HIS A 1 97 ? -0.021 2.419 6.521 1.00 96.62 97 HIS A CA 1
ATOM 762 C C . HIS A 1 97 ? -0.622 1.999 5.186 1.00 96.62 97 HIS A C 1
ATOM 764 O O . HIS A 1 97 ? -0.020 1.276 4.391 1.00 96.62 97 HIS A O 1
ATOM 770 N N . PHE A 1 98 ? -1.823 2.517 4.968 1.00 97.06 98 PHE A N 1
ATOM 771 C CA . PHE A 1 98 ? -2.430 2.679 3.660 1.00 97.06 98 PHE A CA 1
ATOM 772 C C . PHE A 1 98 ? -2.140 4.093 3.160 1.00 97.06 98 PHE A C 1
ATOM 774 O O . PHE A 1 98 ? -2.133 5.044 3.950 1.00 97.06 98 PHE A O 1
ATOM 781 N N . ASP A 1 99 ? -1.932 4.246 1.858 1.00 94.69 99 ASP A N 1
ATOM 782 C CA . ASP A 1 99 ? -1.806 5.564 1.248 1.00 94.69 99 ASP A CA 1
ATOM 783 C C . ASP A 1 99 ? -3.127 6.330 1.401 1.00 94.69 99 ASP A C 1
ATOM 785 O O . ASP A 1 99 ? -4.192 5.850 1.012 1.00 94.69 99 ASP A O 1
ATOM 789 N N . SER A 1 100 ? -3.039 7.545 1.945 1.00 94.06 100 SER A N 1
ATOM 790 C CA . SER A 1 100 ? -4.112 8.548 1.960 1.00 94.06 100 SER A CA 1
ATOM 791 C C . SER A 1 100 ? -5.476 8.063 2.477 1.00 94.06 100 SER A C 1
ATOM 793 O O . SER A 1 100 ? -6.514 8.522 2.004 1.00 94.06 100 SER A O 1
ATOM 795 N N . SER A 1 101 ? -5.494 7.190 3.489 1.00 95.56 101 SER A N 1
ATOM 796 C CA . SER A 1 101 ? -6.726 6.646 4.090 1.00 95.56 101 SER A CA 1
ATOM 797 C C . SER A 1 101 ? -7.645 7.681 4.748 1.00 95.56 101 SER A C 1
ATOM 799 O O . SER A 1 101 ? -8.746 7.343 5.146 1.00 95.56 101 SER A O 1
ATOM 801 N N . PHE A 1 102 ? -7.214 8.936 4.870 1.00 94.75 102 PHE A N 1
ATOM 802 C CA . PHE A 1 102 ? -8.036 10.045 5.358 1.00 94.75 102 PHE A CA 1
ATOM 803 C C . PHE A 1 102 ? -8.945 10.657 4.279 1.00 94.75 102 PHE A C 1
ATOM 805 O O . PHE A 1 102 ? -9.799 11.487 4.598 1.00 94.75 102 PHE A O 1
ATOM 812 N N . LEU A 1 103 ? -8.737 10.309 3.003 1.00 95.31 103 LEU A N 1
ATOM 813 C CA . LEU A 1 103 ? -9.577 10.761 1.896 1.00 95.31 103 LEU A CA 1
ATOM 814 C C . LEU A 1 103 ? -10.884 9.959 1.845 1.00 95.31 103 LEU A C 1
ATOM 816 O O . LEU A 1 103 ? -10.846 8.755 2.069 1.00 95.31 103 LEU A O 1
ATOM 820 N N . PRO A 1 104 ? -12.015 10.564 1.433 1.00 96.62 104 PRO A N 1
ATOM 821 C CA . PRO A 1 104 ? -13.276 9.835 1.276 1.00 96.62 104 PRO A CA 1
ATOM 822 C C . PRO A 1 104 ? -13.186 8.631 0.324 1.00 96.62 104 PRO A C 1
ATOM 824 O O . PRO A 1 104 ? -13.839 7.615 0.556 1.00 96.62 104 PRO A O 1
ATOM 827 N N . ALA A 1 105 ? -12.361 8.743 -0.720 1.00 97.06 105 ALA A N 1
ATOM 828 C CA . ALA A 1 105 ? -12.021 7.676 -1.656 1.00 97.06 105 ALA A CA 1
ATOM 829 C C . ALA A 1 105 ? -10.485 7.575 -1.760 1.00 97.06 105 ALA A C 1
ATOM 831 O O . ALA A 1 105 ? -9.877 8.286 -2.566 1.00 97.06 105 ALA A O 1
ATOM 832 N N . PRO A 1 106 ? -9.827 6.774 -0.898 1.00 97.12 106 PRO A N 1
ATOM 833 C CA . PRO A 1 106 ? -8.380 6.580 -0.949 1.00 97.12 106 PRO A CA 1
ATOM 834 C C . PRO A 1 106 ? -7.944 5.961 -2.287 1.00 97.12 106 PRO A C 1
ATOM 836 O O . PRO A 1 106 ? -8.743 5.253 -2.901 1.00 97.12 106 PRO A O 1
ATOM 839 N N . PRO A 1 107 ? -6.685 6.156 -2.728 1.00 97.44 107 PRO A N 1
ATOM 840 C CA . PRO A 1 107 ? -6.160 5.524 -3.937 1.00 97.44 107 PRO A CA 1
ATOM 841 C C . PRO A 1 107 ? -6.397 4.010 -3.954 1.00 97.44 107 PRO A C 1
ATOM 843 O O . PRO A 1 107 ? -6.269 3.353 -2.915 1.00 97.44 107 PRO A O 1
ATOM 846 N N . SER A 1 108 ? -6.728 3.457 -5.121 1.00 98.31 108 SER A N 1
ATOM 847 C CA . SER A 1 108 ? -6.947 2.015 -5.302 1.00 98.31 108 SER A CA 1
ATOM 848 C C . SER A 1 108 ? -5.624 1.257 -5.351 1.00 98.31 108 SER A C 1
ATOM 850 O O . SER A 1 108 ? -5.458 0.240 -4.685 1.00 98.31 108 SER A O 1
ATOM 852 N N . LEU A 1 109 ? -4.651 1.789 -6.083 1.00 97.94 109 LEU A N 1
ATOM 853 C CA . LEU A 1 109 ? -3.320 1.216 -6.186 1.00 97.94 109 LEU A CA 1
ATOM 854 C C . LEU A 1 109 ? -2.259 2.291 -6.373 1.00 97.94 109 LEU A C 1
ATOM 856 O O . LEU A 1 109 ? -2.538 3.423 -6.781 1.00 97.94 109 LEU A O 1
ATOM 860 N N . THR A 1 110 ? -1.024 1.902 -6.094 1.00 98.31 110 THR A N 1
ATOM 861 C CA . THR A 1 110 ? 0.155 2.732 -6.308 1.00 98.31 110 THR A CA 1
ATOM 862 C C . THR A 1 110 ? 1.202 1.927 -7.070 1.00 98.31 110 THR A C 1
ATOM 864 O O . THR A 1 110 ? 1.381 0.734 -6.826 1.00 98.31 110 THR A O 1
ATOM 867 N N . ILE A 1 111 ? 1.900 2.596 -7.986 1.00 98.75 111 ILE A N 1
ATOM 868 C CA . ILE A 1 111 ? 2.976 2.052 -8.812 1.00 98.75 111 ILE A CA 1
ATOM 869 C C . ILE A 1 111 ? 4.245 2.852 -8.521 1.00 98.75 111 ILE A C 1
ATOM 871 O O . ILE A 1 111 ? 4.253 4.086 -8.562 1.00 98.75 111 ILE A O 1
ATOM 875 N N . LEU A 1 112 ? 5.319 2.143 -8.191 1.00 98.69 112 LEU A N 1
ATOM 876 C CA . LEU A 1 112 ? 6.642 2.688 -7.934 1.00 98.69 112 LEU A CA 1
ATOM 877 C C . LEU A 1 112 ? 7.619 2.217 -9.001 1.00 98.69 112 LEU A C 1
ATOM 879 O O . LEU A 1 112 ? 7.708 1.029 -9.293 1.00 98.69 112 LEU A O 1
ATOM 883 N N . SER A 1 113 ? 8.403 3.159 -9.511 1.00 98.62 113 SER A N 1
ATOM 884 C CA . SER A 1 113 ? 9.492 2.921 -10.447 1.00 98.62 113 SER A CA 1
ATOM 885 C C . SER A 1 113 ? 10.828 3.286 -9.808 1.00 98.62 113 SER A C 1
ATOM 887 O O . SER A 1 113 ? 11.038 4.438 -9.415 1.00 98.62 113 SER A O 1
ATOM 889 N N . ALA A 1 114 ? 11.722 2.304 -9.689 1.00 98.38 114 ALA A N 1
ATOM 890 C CA . ALA A 1 114 ? 13.028 2.457 -9.063 1.00 98.38 114 ALA A CA 1
ATOM 891 C C . ALA A 1 114 ? 14.031 3.176 -9.969 1.00 98.38 114 ALA A C 1
ATOM 893 O O . ALA A 1 114 ? 14.344 2.699 -11.062 1.00 98.38 114 ALA A O 1
ATOM 894 N N . ARG A 1 115 ? 14.555 4.319 -9.500 1.00 97.88 115 ARG A N 1
ATOM 895 C CA . ARG A 1 115 ? 15.492 5.171 -10.254 1.00 97.88 115 ARG A CA 1
ATOM 896 C C . ARG A 1 115 ? 16.917 5.058 -9.741 1.00 97.88 115 ARG A C 1
ATOM 898 O O . ARG A 1 115 ? 17.807 4.742 -10.516 1.00 97.88 115 ARG A O 1
ATOM 905 N N . LYS A 1 116 ? 17.113 5.302 -8.445 1.00 97.69 116 LYS A N 1
ATOM 906 C CA . LYS A 1 116 ? 18.404 5.163 -7.758 1.00 97.69 116 LYS A CA 1
ATOM 907 C C . LYS A 1 116 ? 18.190 4.470 -6.433 1.00 97.69 116 LYS A C 1
ATOM 909 O O . LYS A 1 116 ? 17.374 4.938 -5.636 1.00 97.69 116 LYS A O 1
ATOM 914 N N . ILE A 1 117 ? 18.909 3.380 -6.194 1.00 97.56 117 ILE A N 1
ATOM 915 C CA . ILE A 1 117 ? 18.673 2.513 -5.038 1.00 97.56 117 ILE A CA 1
ATOM 916 C C . ILE A 1 117 ? 19.985 2.283 -4.276 1.00 97.56 117 ILE A C 1
ATOM 918 O O . ILE A 1 117 ? 20.933 1.749 -4.851 1.00 97.56 117 ILE A O 1
ATOM 922 N N . PRO A 1 118 ? 20.071 2.674 -2.990 1.00 96.69 118 PRO A N 1
ATOM 923 C CA . PRO A 1 118 ? 21.222 2.357 -2.155 1.00 96.69 118 PRO A CA 1
ATOM 924 C C . PRO A 1 118 ? 21.144 0.916 -1.633 1.00 96.69 118 PRO A C 1
ATOM 926 O O . PRO A 1 118 ? 20.137 0.232 -1.787 1.00 96.69 118 PRO A O 1
ATOM 929 N N . VAL A 1 119 ? 22.188 0.462 -0.936 1.00 96.44 119 VAL A N 1
ATOM 930 C CA . VAL A 1 119 ? 22.047 -0.704 -0.050 1.00 96.44 119 VAL A CA 1
ATOM 931 C C . VAL A 1 119 ? 21.095 -0.333 1.092 1.00 96.44 119 VAL A C 1
ATOM 933 O O . VAL A 1 119 ? 21.283 0.702 1.735 1.00 96.44 119 VAL A O 1
ATOM 936 N N . GLY A 1 120 ? 20.093 -1.179 1.338 1.00 95.44 120 GLY A N 1
ATOM 937 C CA . GLY A 1 120 ? 18.962 -0.863 2.214 1.00 95.44 120 GLY A CA 1
ATOM 938 C C . GLY A 1 120 ? 17.837 -0.145 1.460 1.00 95.44 120 GLY A C 1
ATOM 939 O O . GLY A 1 120 ? 17.823 -0.071 0.235 1.00 95.44 120 GLY A O 1
ATOM 940 N N . GLY A 1 121 ? 16.862 0.399 2.181 1.00 95.94 121 GLY A N 1
ATOM 941 C CA . GLY A 1 121 ? 15.730 1.105 1.576 1.00 95.94 121 GLY A CA 1
ATOM 942 C C . GLY A 1 121 ? 14.610 0.191 1.095 1.00 95.94 121 GLY A C 1
ATOM 943 O O . GLY A 1 121 ? 13.825 0.595 0.227 1.00 95.94 121 GLY A O 1
ATOM 944 N N . ASP A 1 122 ? 14.551 -1.021 1.649 1.00 98.19 122 ASP A N 1
ATOM 945 C CA . ASP A 1 122 ? 13.531 -2.023 1.364 1.00 98.19 122 ASP A CA 1
ATOM 946 C C . ASP A 1 122 ? 12.119 -1.480 1.595 1.00 98.19 122 ASP A C 1
ATOM 948 O O . ASP A 1 122 ? 11.876 -0.522 2.337 1.00 98.19 122 ASP A O 1
ATOM 952 N N . THR A 1 123 ? 11.144 -2.128 0.974 1.00 98.56 123 THR A N 1
ATOM 953 C CA . THR A 1 123 ? 9.734 -1.867 1.263 1.00 98.56 123 THR A CA 1
ATOM 954 C C . THR A 1 123 ? 9.051 -3.172 1.614 1.00 98.56 123 THR A C 1
ATOM 956 O O . THR A 1 123 ? 9.322 -4.213 1.019 1.00 98.56 123 THR A O 1
ATOM 959 N N . MET A 1 124 ? 8.223 -3.128 2.649 1.00 98.62 124 MET A N 1
ATOM 960 C CA . MET A 1 124 ? 7.476 -4.281 3.125 1.00 98.62 124 MET A CA 1
ATOM 961 C C . MET A 1 124 ? 5.991 -4.051 2.895 1.00 98.62 124 MET A C 1
ATOM 963 O O . MET A 1 124 ? 5.519 -2.933 3.082 1.00 98.62 124 MET A O 1
ATOM 967 N N . TRP A 1 125 ? 5.265 -5.108 2.548 1.00 98.81 125 TRP A N 1
ATOM 968 C CA . TRP A 1 125 ? 3.811 -5.116 2.405 1.00 98.81 125 TRP A CA 1
ATOM 969 C C . TRP A 1 125 ? 3.203 -6.197 3.279 1.00 98.81 125 TRP A C 1
ATOM 971 O O . TRP A 1 125 ? 3.791 -7.262 3.439 1.00 98.81 125 TRP A O 1
ATOM 981 N N . SER A 1 126 ? 2.017 -5.931 3.815 1.00 98.62 126 SER A N 1
ATOM 982 C CA . SER A 1 126 ? 1.265 -6.867 4.639 1.00 98.62 126 SER A CA 1
ATOM 983 C C . SER A 1 126 ? -0.112 -7.157 4.047 1.00 98.62 126 SER A C 1
ATOM 985 O O . SER A 1 126 ? -0.875 -6.225 3.777 1.00 98.62 126 SER A O 1
ATOM 987 N N . ASN A 1 127 ? -0.451 -8.442 3.912 1.00 98.75 127 ASN A N 1
ATOM 988 C CA . ASN A 1 127 ? -1.740 -8.910 3.401 1.00 98.75 127 ASN A CA 1
ATOM 989 C C . ASN A 1 127 ? -2.872 -8.710 4.418 1.00 98.75 127 ASN A C 1
ATOM 991 O O . ASN A 1 127 ? -2.930 -9.391 5.449 1.00 98.75 127 ASN A O 1
ATOM 995 N N . GLN A 1 128 ? -3.824 -7.838 4.084 1.00 98.81 128 GLN A N 1
ATOM 996 C CA . GLN A 1 128 ? -4.953 -7.539 4.957 1.00 98.81 128 GLN A CA 1
ATOM 997 C C . GLN A 1 128 ? -6.161 -8.459 4.772 1.00 98.81 128 GLN A C 1
ATOM 999 O O . GLN A 1 128 ? -6.995 -8.528 5.675 1.00 98.81 128 GLN A O 1
ATOM 1004 N N . TYR A 1 129 ? -6.235 -9.230 3.684 1.00 98.75 129 TYR A N 1
ATOM 1005 C CA . TYR A 1 129 ? -7.170 -10.354 3.601 1.00 98.75 129 TYR A CA 1
ATOM 1006 C C . TYR A 1 129 ? -6.798 -11.435 4.606 1.00 98.75 129 TYR A C 1
ATOM 1008 O O . TYR A 1 129 ? -7.598 -11.779 5.466 1.00 98.75 129 TYR A O 1
ATOM 1016 N N . HIS A 1 130 ? -5.542 -11.890 4.584 1.00 98.31 130 HIS A N 1
ATOM 1017 C CA . HIS A 1 130 ? -5.071 -12.880 5.551 1.00 98.31 130 HIS A CA 1
ATOM 1018 C C . HIS A 1 130 ? -5.182 -12.345 6.990 1.00 98.31 130 HIS A C 1
ATOM 1020 O O . HIS A 1 130 ? -5.440 -13.098 7.934 1.00 98.31 130 HIS A O 1
ATOM 1026 N N . ALA A 1 131 ? -5.022 -11.030 7.181 1.00 98.50 131 ALA A N 1
ATOM 1027 C CA . ALA A 1 131 ? -5.252 -10.417 8.479 1.00 98.50 131 ALA A CA 1
ATOM 1028 C C . ALA A 1 131 ? -6.703 -10.525 8.948 1.00 98.50 131 ALA A C 1
ATOM 1030 O O . ALA A 1 131 ? -6.919 -10.937 10.086 1.00 98.50 131 ALA A O 1
ATOM 1031 N N . TYR A 1 132 ? -7.672 -10.237 8.080 1.00 98.69 132 TYR A N 1
ATOM 1032 C CA . TYR A 1 132 ? -9.089 -10.446 8.363 1.00 98.69 132 TYR A CA 1
ATOM 1033 C C . TYR A 1 132 ? -9.415 -11.925 8.614 1.00 98.69 132 TYR A C 1
ATOM 1035 O O . TYR A 1 132 ? -10.007 -12.259 9.641 1.00 98.69 132 TYR A O 1
ATOM 1043 N N . ASP A 1 133 ? -8.983 -12.814 7.715 1.00 98.12 133 ASP A N 1
ATOM 1044 C CA . ASP A 1 133 ? -9.330 -14.241 7.725 1.00 98.12 133 ASP A CA 1
ATOM 1045 C C . ASP A 1 133 ? -8.938 -14.916 9.047 1.00 98.12 133 ASP A C 1
ATOM 1047 O O . ASP A 1 133 ? -9.686 -15.737 9.582 1.00 98.12 133 ASP A O 1
ATOM 1051 N N . THR A 1 134 ? -7.798 -14.505 9.610 1.00 97.94 134 THR A N 1
ATOM 1052 C CA . THR A 1 134 ? -7.215 -15.067 10.838 1.00 97.94 134 THR A CA 1
ATOM 1053 C C . THR A 1 134 ? -7.659 -14.386 12.135 1.00 97.94 134 THR A C 1
ATOM 1055 O O . THR A 1 134 ? -7.183 -14.756 13.209 1.00 97.94 134 THR A O 1
ATOM 1058 N N . LEU A 1 135 ? -8.555 -13.394 12.078 1.00 98.56 135 LEU A N 1
ATOM 1059 C CA . LEU A 1 135 ? -9.239 -12.916 13.281 1.00 98.56 135 LEU A CA 1
ATOM 1060 C C . LEU A 1 135 ? -10.172 -14.004 13.819 1.00 98.56 135 LEU A C 1
ATOM 1062 O O . LEU A 1 135 ? -10.764 -14.768 13.058 1.00 98.56 135 LEU A O 1
ATOM 1066 N N . SER A 1 136 ? -10.346 -14.045 15.140 1.00 98.62 136 SER A N 1
ATOM 1067 C CA . SER A 1 136 ? -11.363 -14.906 15.739 1.00 98.62 136 SER A CA 1
ATOM 1068 C C . SER A 1 136 ? -12.763 -14.450 15.329 1.00 98.62 136 SER A C 1
ATOM 1070 O O . SER A 1 136 ? -13.013 -13.256 15.146 1.00 98.62 136 SER A O 1
ATOM 1072 N N . GLU A 1 137 ? -13.707 -15.387 15.265 1.00 98.56 137 GLU A N 1
ATOM 1073 C CA . GLU A 1 137 ? -15.107 -15.068 14.959 1.00 98.56 137 GLU A CA 1
ATOM 1074 C C . GLU A 1 137 ? -15.709 -14.068 15.959 1.00 98.56 137 GLU A C 1
ATOM 1076 O O . GLU A 1 137 ? -16.492 -13.208 15.575 1.00 98.56 137 GLU A O 1
ATOM 1081 N N . GLY A 1 138 ? -15.273 -14.095 17.225 1.00 98.69 138 GLY A N 1
ATOM 1082 C CA . GLY A 1 138 ? -15.676 -13.097 18.220 1.00 98.69 138 GLY A CA 1
ATOM 1083 C C . GLY A 1 138 ? -15.191 -11.682 17.890 1.00 98.69 138 GLY A C 1
ATOM 1084 O O . GLY A 1 138 ? -15.948 -10.730 18.046 1.00 98.69 138 GLY A O 1
ATOM 1085 N N . MET A 1 139 ? -13.959 -11.531 17.388 1.00 98.62 139 MET A N 1
ATOM 1086 C CA . MET A 1 139 ? -13.440 -10.224 16.965 1.00 98.62 139 MET A CA 1
ATOM 1087 C C . MET A 1 139 ? -14.121 -9.739 15.681 1.00 98.62 139 MET A C 1
ATOM 1089 O O . MET A 1 139 ? -14.426 -8.555 15.557 1.00 98.62 139 MET A O 1
ATOM 1093 N N . LYS A 1 140 ? -14.404 -10.655 14.745 1.00 98.75 140 LYS A N 1
ATOM 1094 C CA . LYS A 1 140 ? -15.185 -10.340 13.542 1.00 98.75 140 LYS A CA 1
ATOM 1095 C C . LYS A 1 140 ? -16.598 -9.881 13.908 1.00 98.75 140 LYS A C 1
ATOM 1097 O O . LYS A 1 140 ? -17.049 -8.880 13.377 1.00 98.75 140 LYS A O 1
ATOM 1102 N N . ALA A 1 141 ? -17.265 -10.550 14.846 1.00 98.50 141 ALA A N 1
ATOM 1103 C CA . ALA A 1 141 ? -18.598 -10.160 15.301 1.00 98.50 141 ALA A CA 1
ATOM 1104 C C . ALA A 1 141 ? -18.602 -8.815 16.048 1.00 98.50 141 ALA A C 1
ATOM 1106 O O . ALA A 1 141 ? -19.501 -8.009 15.840 1.00 98.50 141 ALA A O 1
ATOM 1107 N N . LEU A 1 142 ? -17.594 -8.554 16.890 1.00 97.88 142 LEU A N 1
ATOM 1108 C CA . LEU A 1 142 ? -17.477 -7.299 17.643 1.00 97.88 142 LEU A CA 1
ATOM 1109 C C . LEU A 1 142 ? -17.360 -6.069 16.731 1.00 97.88 142 LEU A C 1
ATOM 1111 O O . LEU A 1 142 ? -17.837 -4.996 17.087 1.00 97.88 142 LEU A O 1
ATOM 1115 N N . LEU A 1 143 ? -16.689 -6.218 15.589 1.00 98.31 143 LEU A N 1
ATOM 1116 C CA . LEU A 1 143 ? -16.327 -5.110 14.704 1.00 98.31 143 LEU A CA 1
ATOM 1117 C C . LEU A 1 143 ? -17.108 -5.100 13.387 1.00 98.31 143 LEU A C 1
ATOM 1119 O O . LEU A 1 143 ? -16.805 -4.300 12.501 1.00 98.31 143 LEU A O 1
ATOM 1123 N N . ASP A 1 144 ? -18.101 -5.976 13.234 1.00 97.56 144 ASP A N 1
ATOM 1124 C CA . ASP A 1 144 ? -18.931 -5.997 12.034 1.00 97.56 144 ASP A CA 1
ATOM 1125 C C . ASP A 1 144 ? -19.716 -4.684 11.909 1.00 97.56 144 ASP A C 1
ATOM 1127 O O . ASP A 1 144 ? -20.375 -4.234 12.845 1.00 97.56 144 ASP A O 1
ATOM 1131 N N . GLY A 1 145 ? -19.585 -4.024 10.759 1.00 96.94 145 GLY A N 1
ATOM 1132 C CA . GLY A 1 145 ? -20.169 -2.703 10.511 1.00 96.94 145 GLY A CA 1
ATOM 1133 C C . GLY A 1 145 ? -19.509 -1.531 11.252 1.00 96.94 145 GLY A C 1
ATOM 1134 O O . GLY A 1 145 ? -19.884 -0.386 11.002 1.00 96.94 145 GLY A O 1
ATOM 1135 N N . VAL A 1 146 ? -18.515 -1.767 12.118 1.00 98.44 146 VAL A N 1
ATOM 1136 C CA . VAL A 1 146 ? -17.808 -0.688 12.824 1.00 98.44 146 VAL A CA 1
ATOM 1137 C C . VAL A 1 146 ? -16.919 0.079 11.849 1.00 98.44 146 VAL A C 1
ATOM 1139 O O . VAL A 1 146 ? -16.161 -0.501 11.065 1.00 98.44 146 VAL A O 1
ATOM 1142 N N . ARG A 1 147 ? -16.991 1.408 11.922 1.00 98.69 147 ARG A N 1
ATOM 1143 C CA . ARG A 1 147 ? -16.151 2.328 11.150 1.00 98.69 147 ARG A CA 1
ATOM 1144 C C . ARG A 1 147 ? -15.088 2.953 12.046 1.00 98.69 147 ARG A C 1
ATOM 1146 O O . ARG A 1 147 ? -15.271 3.052 13.251 1.00 98.69 147 ARG A O 1
ATOM 1153 N N . GLY A 1 148 ? -13.970 3.367 11.469 1.00 98.12 148 GLY A N 1
ATOM 1154 C CA . GLY A 1 148 ? -12.880 4.052 12.155 1.00 98.12 148 GLY A CA 1
ATOM 1155 C C . GLY A 1 148 ? -12.631 5.441 11.581 1.00 98.12 148 GLY A C 1
ATOM 1156 O O . GLY A 1 148 ? -12.780 5.633 10.375 1.00 98.12 148 GLY A O 1
ATOM 1157 N N . GLU A 1 149 ? -12.242 6.396 12.427 1.00 97.62 149 GLU A N 1
ATOM 1158 C CA . GLU A 1 149 ? -11.819 7.739 12.005 1.00 97.62 149 GLU A CA 1
ATOM 1159 C C . GLU A 1 149 ? -10.368 7.700 11.509 1.00 97.62 149 GLU A C 1
ATOM 1161 O O . GLU A 1 149 ? -9.421 7.636 12.305 1.00 97.62 149 GLU A O 1
ATOM 1166 N N . PHE A 1 150 ? -10.185 7.755 10.190 1.00 97.19 150 PHE A N 1
ATOM 1167 C CA . PHE A 1 150 ? -8.873 7.825 9.561 1.00 97.19 150 PHE A CA 1
ATOM 1168 C C . PHE A 1 150 ? -8.457 9.270 9.337 1.00 97.19 150 PHE A C 1
ATOM 1170 O O . PHE A 1 150 ? -9.167 10.017 8.670 1.00 97.19 150 PHE A O 1
ATOM 1177 N N . ALA A 1 151 ? -7.292 9.658 9.852 1.00 94.44 151 ALA A N 1
ATOM 1178 C CA . ALA A 1 151 ? -6.858 11.051 9.874 1.00 94.44 151 ALA A CA 1
ATOM 1179 C C . ALA A 1 151 ? -5.506 11.281 9.189 1.00 94.44 151 ALA A C 1
ATOM 1181 O O . ALA A 1 151 ? -4.546 10.528 9.361 1.00 94.44 151 ALA A O 1
ATOM 1182 N N . GLY A 1 152 ? -5.400 12.397 8.468 1.00 90.56 152 GLY A N 1
ATOM 1183 C CA . GLY A 1 152 ? -4.187 12.859 7.792 1.00 90.56 152 GLY A CA 1
ATOM 1184 C C . GLY A 1 152 ? -3.212 13.591 8.717 1.00 90.56 152 GLY A C 1
ATOM 1185 O O . GLY A 1 152 ? -2.589 14.562 8.293 1.00 90.56 152 GLY A O 1
ATOM 1186 N N . THR A 1 153 ? -3.080 13.167 9.979 1.00 84.19 153 THR A N 1
ATOM 1187 C CA . THR A 1 153 ? -2.361 13.893 11.047 1.00 84.19 153 THR A CA 1
ATOM 1188 C C . THR A 1 153 ? -0.930 14.281 10.653 1.00 84.19 153 THR A C 1
ATOM 1190 O O . THR A 1 153 ? -0.522 15.427 10.833 1.00 84.19 153 THR A O 1
ATOM 1193 N N . ARG A 1 154 ? -0.157 13.355 10.072 1.00 78.56 154 ARG A N 1
ATOM 1194 C CA . ARG A 1 154 ? 1.229 13.619 9.637 1.00 78.56 154 ARG A CA 1
ATOM 1195 C C . ARG A 1 154 ? 1.313 14.612 8.482 1.00 78.56 154 ARG A C 1
ATOM 1197 O O . ARG A 1 154 ? 2.224 15.436 8.442 1.00 78.56 154 ARG A O 1
ATOM 1204 N N . LEU A 1 155 ? 0.369 14.525 7.546 1.00 77.50 155 LEU A N 1
ATOM 1205 C CA . LEU A 1 155 ? 0.302 15.431 6.407 1.00 77.50 155 LEU A CA 1
ATOM 1206 C C . LEU A 1 155 ? -0.028 16.848 6.874 1.00 77.50 155 LEU A C 1
ATOM 1208 O O . LEU A 1 155 ? 0.672 17.782 6.497 1.00 77.50 155 LEU A O 1
ATOM 1212 N N . ALA A 1 156 ? -1.031 16.981 7.745 1.00 79.69 156 ALA A N 1
ATOM 1213 C CA . ALA A 1 156 ? -1.439 18.246 8.344 1.00 79.69 156 ALA A CA 1
ATOM 1214 C C . ALA A 1 156 ? -0.278 18.931 9.086 1.00 79.69 156 ALA A C 1
ATOM 1216 O O . ALA A 1 156 ? 0.001 20.100 8.821 1.00 79.69 156 ALA A O 1
ATOM 1217 N N . LYS A 1 157 ? 0.472 18.174 9.902 1.00 77.75 157 LYS A N 1
ATOM 1218 C CA . LYS A 1 157 ? 1.690 18.656 10.579 1.00 77.75 157 LYS A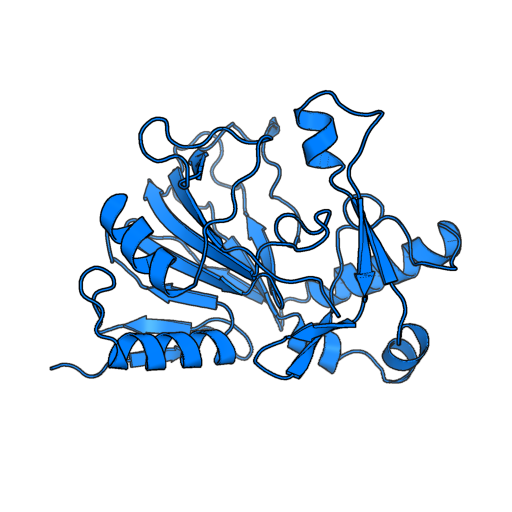 CA 1
ATOM 1219 C C . LYS A 1 157 ? 2.734 19.187 9.605 1.00 77.75 157 LYS A C 1
ATOM 1221 O O . LYS A 1 157 ? 3.286 20.263 9.808 1.00 77.75 157 LYS A O 1
ATOM 1226 N N . ARG A 1 158 ? 2.992 18.458 8.515 1.00 73.69 158 ARG A N 1
ATOM 1227 C CA . ARG A 1 158 ? 3.976 18.869 7.503 1.00 73.69 158 ARG A CA 1
ATOM 1228 C C . ARG A 1 158 ? 3.602 20.186 6.825 1.00 73.69 158 ARG A C 1
ATOM 1230 O O . ARG A 1 158 ? 4.485 20.984 6.537 1.00 73.69 158 ARG A O 1
ATOM 1237 N N . VAL A 1 159 ? 2.316 20.403 6.556 1.00 74.88 159 VAL A N 1
ATOM 1238 C CA . VAL A 1 159 ? 1.835 21.624 5.888 1.00 74.88 159 VAL A CA 1
ATOM 1239 C C . VAL A 1 159 ? 1.484 22.749 6.871 1.00 74.88 159 VAL A C 1
ATOM 1241 O O . VAL A 1 159 ? 0.929 23.763 6.455 1.00 74.88 159 VAL A O 1
ATOM 1244 N N . GLY A 1 160 ? 1.790 22.583 8.164 1.00 73.88 160 GLY A N 1
ATOM 1245 C CA . GLY A 1 160 ? 1.541 23.586 9.202 1.00 73.88 160 GLY A CA 1
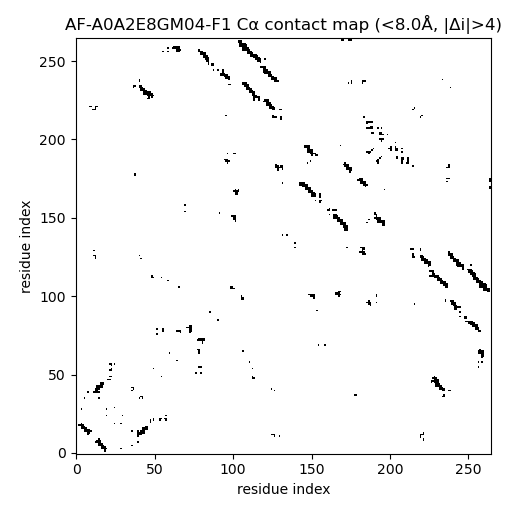ATOM 1246 C C . GLY A 1 160 ? 0.059 23.820 9.513 1.00 73.88 160 GLY A C 1
ATOM 1247 O O . GLY A 1 160 ? -0.307 24.908 9.952 1.00 73.88 160 GLY A O 1
ATOM 1248 N N . LYS A 1 161 ? -0.806 22.828 9.268 1.00 74.44 161 LYS A N 1
ATOM 1249 C CA . LYS A 1 161 ? -2.262 22.896 9.486 1.00 74.44 161 LYS A CA 1
ATOM 1250 C C . LYS A 1 161 ? -2.717 22.012 10.649 1.00 74.44 161 LYS A C 1
ATOM 1252 O O . LYS A 1 161 ? -3.621 21.195 10.505 1.00 74.44 161 LYS A O 1
ATOM 1257 N N . ASP A 1 162 ? -2.114 22.189 11.820 1.00 71.19 162 ASP A N 1
ATOM 1258 C CA . ASP A 1 162 ? -2.414 21.362 13.001 1.00 71.19 162 ASP A CA 1
ATOM 1259 C C . ASP A 1 162 ? -3.858 21.500 13.517 1.00 71.19 162 ASP A C 1
ATOM 1261 O O . ASP A 1 162 ? -4.347 20.612 14.214 1.00 71.19 162 ASP A O 1
ATOM 1265 N N . SER A 1 163 ? -4.560 22.581 13.162 1.00 72.19 163 SER A N 1
ATOM 1266 C CA . SER A 1 163 ? -5.944 22.838 13.577 1.00 72.19 163 SER A CA 1
ATOM 1267 C C . SER A 1 163 ? -7.016 22.299 12.622 1.00 72.19 163 SER A C 1
ATOM 1269 O O . SER A 1 163 ? -8.188 22.323 12.981 1.00 72.19 163 SER A O 1
ATOM 1271 N N . ASP A 1 164 ? -6.649 21.854 11.415 1.00 83.50 164 ASP A N 1
ATOM 1272 C CA . ASP A 1 164 ? -7.587 21.391 10.379 1.00 83.50 164 ASP A CA 1
ATOM 1273 C C . ASP A 1 164 ? -7.057 20.103 9.741 1.00 83.50 164 ASP A C 1
ATOM 1275 O O . ASP A 1 164 ? -6.477 20.089 8.651 1.00 83.50 164 ASP A O 1
ATOM 1279 N N . ILE A 1 165 ? -7.160 19.014 10.504 1.00 87.94 165 ILE A N 1
ATOM 1280 C CA . ILE A 1 165 ? -6.659 17.709 10.085 1.00 87.94 165 ILE A CA 1
ATOM 1281 C C . ILE A 1 165 ? -7.762 17.010 9.287 1.00 87.94 165 ILE A C 1
ATOM 1283 O O . ILE A 1 165 ? -8.790 16.684 9.881 1.00 87.94 165 ILE A O 1
ATOM 1287 N N . PRO A 1 166 ? -7.563 16.724 7.987 1.00 91.38 166 PRO A N 1
ATOM 1288 C CA . PRO A 1 166 ? -8.568 16.026 7.200 1.00 91.38 166 PRO A CA 1
ATOM 1289 C C . PRO A 1 166 ? -8.759 14.609 7.741 1.00 91.38 166 PRO A C 1
ATOM 1291 O O . PRO A 1 166 ? -7.784 13.932 8.090 1.00 91.38 166 PRO A O 1
ATOM 1294 N N . PHE A 1 167 ? -10.009 14.163 7.790 1.00 95.06 167 PHE A N 1
ATOM 1295 C CA . PHE A 1 167 ? -10.360 12.819 8.222 1.00 95.06 167 PHE A CA 1
ATOM 1296 C C . PHE A 1 167 ? -11.568 12.276 7.459 1.00 95.06 167 PHE A C 1
ATOM 1298 O O . PHE A 1 167 ? -12.374 13.037 6.924 1.00 95.06 167 PHE A O 1
ATOM 1305 N N . SER A 1 168 ? -11.691 10.950 7.442 1.00 97.12 168 SER A N 1
ATOM 1306 C CA . SER A 1 168 ? -12.837 10.222 6.898 1.00 97.12 168 SER A CA 1
ATOM 1307 C C . SER A 1 168 ? -13.145 9.002 7.762 1.00 97.12 168 SER A C 1
ATOM 1309 O O . SER A 1 168 ? -12.247 8.403 8.351 1.00 97.12 168 SER A O 1
ATOM 1311 N N . PHE A 1 169 ? -14.421 8.621 7.832 1.00 98.06 169 PHE A N 1
ATOM 1312 C CA . PHE A 1 169 ? -14.841 7.390 8.500 1.00 98.06 169 PHE A CA 1
ATOM 1313 C C . PHE A 1 169 ? -14.973 6.247 7.494 1.00 98.06 169 PHE A C 1
ATOM 1315 O O . PHE A 1 169 ? -15.797 6.319 6.575 1.00 98.06 169 PHE A O 1
ATOM 1322 N N . HIS A 1 170 ? -14.228 5.167 7.713 1.00 98.56 170 HIS A N 1
ATOM 1323 C CA . HIS A 1 170 ? -14.222 3.986 6.847 1.00 98.56 170 HIS A CA 1
ATOM 1324 C C . HIS A 1 170 ? -14.464 2.699 7.637 1.00 98.56 170 HIS A C 1
ATOM 1326 O O . HIS A 1 170 ? -14.090 2.648 8.805 1.00 98.56 170 HIS A O 1
ATOM 1332 N N . PRO A 1 171 ? -15.064 1.659 7.036 1.00 98.56 171 PRO A N 1
ATOM 1333 C CA . PRO A 1 171 ? -15.257 0.368 7.693 1.00 98.56 171 PRO A CA 1
ATOM 1334 C C . PRO A 1 171 ? -13.918 -0.249 8.108 1.00 98.56 171 PRO A C 1
ATOM 1336 O O . PRO A 1 171 ? -12.959 -0.228 7.339 1.00 98.56 171 PRO A O 1
ATOM 1339 N N . ILE A 1 172 ? -13.867 -0.846 9.301 1.00 98.62 172 ILE A N 1
ATOM 1340 C CA . ILE A 1 172 ? -12.698 -1.615 9.758 1.00 98.62 172 ILE A CA 1
ATOM 1341 C C . ILE A 1 172 ? -12.540 -2.908 8.951 1.00 98.62 172 ILE A C 1
ATOM 1343 O O . ILE A 1 172 ? -11.426 -3.391 8.754 1.00 98.62 172 ILE A O 1
ATOM 1347 N N . PHE A 1 173 ? -13.641 -3.453 8.434 1.00 98.69 173 PHE A N 1
ATOM 1348 C CA . PHE A 1 173 ? -13.627 -4.551 7.473 1.00 98.69 173 PHE A CA 1
ATOM 1349 C C . PHE A 1 173 ? -14.079 -4.043 6.112 1.00 98.69 173 PHE A C 1
ATOM 1351 O O . PHE A 1 173 ? -15.273 -3.950 5.845 1.00 98.69 173 PHE A O 1
ATOM 1358 N N . ARG A 1 174 ? -13.110 -3.716 5.257 1.00 98.19 174 ARG A N 1
ATOM 1359 C CA . ARG A 1 174 ? -13.360 -3.237 3.898 1.00 98.19 174 ARG A CA 1
ATOM 1360 C C . ARG A 1 174 ? -13.656 -4.410 2.973 1.00 98.19 174 ARG A C 1
ATOM 1362 O O . ARG A 1 174 ? -12.888 -5.367 2.930 1.00 98.19 174 ARG A O 1
ATOM 1369 N N . THR A 1 175 ? -14.703 -4.307 2.169 1.00 98.69 175 THR A N 1
ATOM 1370 C CA . THR A 1 175 ? -14.959 -5.218 1.052 1.00 98.69 175 THR A CA 1
ATOM 1371 C C . THR A 1 175 ? -14.258 -4.698 -0.196 1.00 98.69 175 THR A C 1
ATOM 1373 O O . THR A 1 175 ? -14.434 -3.547 -0.594 1.00 98.69 175 THR A O 1
ATOM 1376 N N . HIS A 1 176 ? -13.441 -5.537 -0.822 1.00 98.62 176 HIS A N 1
ATOM 1377 C CA . HIS A 1 176 ? -12.775 -5.179 -2.064 1.00 98.62 176 HIS A CA 1
ATOM 1378 C C . HIS A 1 176 ? -13.769 -5.213 -3.237 1.00 98.62 176 HIS A C 1
ATOM 1380 O O . HIS A 1 176 ? -14.432 -6.238 -3.411 1.00 98.62 176 HIS A O 1
ATOM 1386 N N . PRO A 1 177 ? -13.860 -4.152 -4.061 1.00 97.81 177 PRO A N 1
ATOM 1387 C CA . PRO A 1 177 ? -14.896 -4.042 -5.089 1.00 97.81 177 PRO A CA 1
ATOM 1388 C C . PRO A 1 177 ? -14.811 -5.145 -6.155 1.00 97.81 177 PRO A C 1
ATOM 1390 O O . PRO A 1 177 ? -15.843 -5.696 -6.520 1.00 97.81 177 PRO A O 1
ATOM 1393 N N . ASP A 1 178 ? -13.599 -5.521 -6.581 1.00 97.62 178 ASP A N 1
ATOM 1394 C CA . ASP A 1 178 ? -13.430 -6.490 -7.680 1.00 97.62 178 ASP A CA 1
ATOM 1395 C C . ASP A 1 178 ? -13.457 -7.958 -7.217 1.00 97.62 178 ASP A C 1
ATOM 1397 O O . ASP A 1 178 ? -14.017 -8.818 -7.889 1.00 97.62 178 ASP A O 1
ATOM 1401 N N . THR A 1 179 ? -12.882 -8.270 -6.048 1.00 97.81 179 THR A N 1
ATOM 1402 C CA . THR A 1 179 ? -12.767 -9.654 -5.550 1.00 97.81 179 THR A CA 1
ATOM 1403 C C . THR A 1 179 ? -13.883 -10.056 -4.584 1.00 97.81 179 THR A C 1
ATOM 1405 O O . THR A 1 179 ? -14.025 -11.236 -4.269 1.00 97.81 179 THR A O 1
ATOM 1408 N N . GLY A 1 180 ? -14.638 -9.095 -4.038 1.00 98.12 180 GLY A N 1
ATOM 1409 C CA . GLY A 1 180 ? -15.659 -9.329 -3.009 1.00 98.12 180 GLY A CA 1
ATOM 1410 C C . GLY A 1 180 ? -15.113 -9.782 -1.647 1.00 98.12 180 GLY A C 1
ATOM 1411 O O . GLY A 1 180 ? -15.885 -10.037 -0.723 1.00 98.12 180 GLY A O 1
ATOM 1412 N N . ARG A 1 181 ? -13.789 -9.891 -1.490 1.00 98.44 181 ARG A N 1
ATOM 1413 C CA . ARG A 1 181 ? -13.152 -10.344 -0.246 1.00 98.44 181 ARG A CA 1
ATOM 1414 C C . ARG A 1 181 ? -13.121 -9.233 0.800 1.00 98.44 181 ARG A C 1
ATOM 1416 O O . ARG A 1 181 ? -12.930 -8.064 0.464 1.00 98.44 181 ARG A O 1
ATOM 1423 N N . LYS A 1 182 ? -13.235 -9.612 2.077 1.00 98.62 182 LYS A N 1
ATOM 1424 C CA . LYS A 1 182 ? -13.077 -8.702 3.220 1.00 98.62 182 LYS A CA 1
ATOM 1425 C C . LYS A 1 182 ? -11.608 -8.585 3.630 1.00 98.62 182 LYS A C 1
ATOM 1427 O O . LYS A 1 182 ? -10.952 -9.596 3.863 1.00 98.62 182 LYS A O 1
ATOM 1432 N N . ALA A 1 183 ? -11.111 -7.358 3.741 1.00 98.69 183 ALA A N 1
ATOM 1433 C CA . ALA A 1 183 ? -9.777 -7.009 4.215 1.00 98.69 183 ALA A CA 1
ATOM 1434 C C . ALA A 1 183 ? -9.859 -6.207 5.521 1.00 98.69 183 ALA A C 1
ATOM 1436 O O . ALA A 1 183 ? -10.779 -5.412 5.724 1.00 98.69 183 ALA A O 1
ATOM 1437 N N . LEU A 1 184 ? -8.871 -6.384 6.398 1.00 98.69 184 LEU A N 1
ATOM 1438 C CA . LEU A 1 184 ? -8.719 -5.559 7.591 1.00 98.69 184 LEU A CA 1
ATOM 1439 C C . LEU A 1 184 ? -8.192 -4.170 7.196 1.00 98.69 184 LEU A C 1
ATOM 1441 O O . LEU A 1 184 ? -7.074 -4.030 6.708 1.00 98.69 184 LEU A O 1
ATOM 1445 N N . PHE A 1 185 ? -8.994 -3.130 7.405 1.00 98.62 185 PHE A N 1
ATOM 1446 C CA . PHE A 1 185 ? -8.623 -1.749 7.122 1.00 98.62 185 PHE A CA 1
ATOM 1447 C C . PHE A 1 185 ? -8.348 -1.024 8.435 1.00 98.62 185 PHE A C 1
ATOM 1449 O O . PHE A 1 185 ? -9.255 -0.663 9.180 1.00 98.62 185 PHE A O 1
ATOM 1456 N N . VAL A 1 186 ? -7.064 -0.865 8.751 1.00 97.56 186 VAL A N 1
ATOM 1457 C CA . VAL A 1 186 ? -6.591 -0.274 10.007 1.00 97.56 186 VAL A CA 1
ATOM 1458 C C . VAL A 1 186 ? -5.442 0.693 9.766 1.00 97.56 186 VAL A C 1
ATOM 1460 O O . VAL A 1 186 ? -4.829 0.711 8.703 1.00 97.56 186 VAL A O 1
ATOM 1463 N N . GLY A 1 187 ? -5.146 1.516 10.766 1.00 95.50 187 GLY A N 1
ATOM 1464 C CA . GLY A 1 187 ? -4.038 2.460 10.734 1.00 95.50 187 GLY A CA 1
ATOM 1465 C C . GLY A 1 187 ? -3.273 2.480 12.049 1.00 95.50 187 GLY A C 1
ATOM 1466 O O . GLY A 1 187 ? -3.636 1.797 13.008 1.00 95.50 187 GLY A O 1
ATOM 1467 N N . HIS A 1 188 ? -2.215 3.286 12.094 1.00 94.62 188 HIS A N 1
ATOM 1468 C CA . HIS A 1 188 ? -1.431 3.488 13.299 1.00 94.62 188 HIS A CA 1
ATOM 1469 C C . HIS A 1 188 ? -2.333 3.992 14.444 1.00 94.62 188 HIS A C 1
ATOM 1471 O O . HIS A 1 188 ? -2.967 5.047 14.286 1.00 94.62 188 HIS A O 1
ATOM 1477 N N . PRO A 1 189 ? -2.367 3.292 15.595 1.00 95.38 189 PRO A N 1
ATOM 1478 C CA . PRO A 1 189 ? -3.251 3.633 16.704 1.00 95.38 189 PRO A CA 1
ATOM 1479 C C . PRO A 1 189 ? -3.010 5.060 17.199 1.00 95.38 189 PRO A C 1
ATOM 1481 O O . PRO A 1 189 ? -1.866 5.438 17.462 1.00 95.38 189 PRO A O 1
ATOM 1484 N N . GLY A 1 190 ? -4.079 5.852 17.307 1.00 88.62 190 GLY A N 1
ATOM 1485 C CA . GLY A 1 190 ? -4.033 7.229 17.808 1.00 88.62 190 GLY A CA 1
ATOM 1486 C C . GLY A 1 190 ? -3.388 8.253 16.863 1.00 88.62 190 GLY A C 1
ATOM 1487 O O . GLY A 1 190 ? -3.262 9.414 17.241 1.00 88.62 190 GLY A O 1
ATOM 1488 N N . ASP A 1 191 ? -2.987 7.854 15.651 1.00 91.12 191 ASP A N 1
ATOM 1489 C CA . ASP A 1 191 ? -2.358 8.739 14.659 1.00 91.12 191 ASP A CA 1
ATOM 1490 C C . ASP A 1 191 ? -3.167 8.765 13.358 1.00 91.12 191 ASP A C 1
ATOM 1492 O O . ASP A 1 191 ? -3.920 9.715 13.117 1.00 91.12 191 ASP 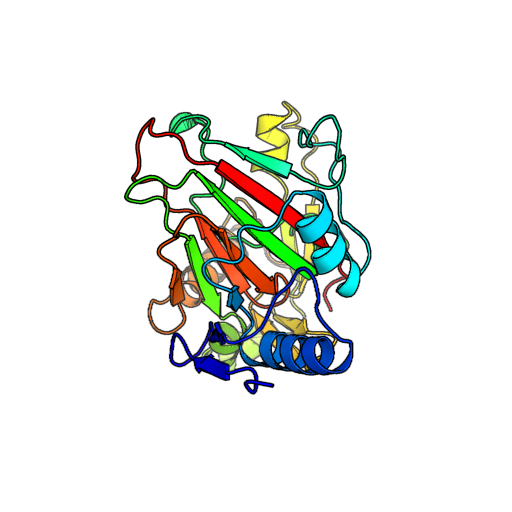A O 1
ATOM 1496 N N . THR A 1 192 ? -3.053 7.708 12.545 1.00 93.25 192 THR A N 1
ATOM 1497 C CA . THR A 1 192 ? -3.789 7.593 11.278 1.00 93.25 192 THR A CA 1
ATOM 1498 C C . THR A 1 192 ? -5.131 6.892 11.438 1.00 93.25 192 THR A C 1
ATOM 1500 O O . THR A 1 192 ? -5.953 7.018 10.544 1.00 93.25 192 THR A O 1
ATOM 1503 N N . LEU A 1 193 ? -5.356 6.162 12.538 1.00 96.56 193 LEU A N 1
ATOM 1504 C CA . LEU A 1 193 ? -6.663 5.647 12.957 1.00 96.56 193 LEU A CA 1
ATOM 1505 C C . LEU A 1 193 ? -6.881 6.031 14.426 1.00 96.56 193 LEU A C 1
ATOM 1507 O O . LEU A 1 193 ? -6.204 5.515 15.320 1.00 96.56 193 LEU A O 1
ATOM 1511 N N . ARG A 1 194 ? -7.770 6.998 14.663 1.00 94.75 194 ARG A N 1
ATOM 1512 C CA . ARG A 1 194 ? -7.887 7.686 15.959 1.00 94.75 194 ARG A CA 1
ATOM 1513 C C . ARG A 1 194 ? -8.859 7.024 16.919 1.00 94.75 194 ARG A C 1
ATOM 1515 O O . ARG A 1 194 ? -8.536 6.863 18.094 1.00 94.75 194 ARG A O 1
ATOM 1522 N N . CYS A 1 195 ? -10.032 6.661 16.422 1.00 96.25 195 CYS A N 1
ATOM 1523 C CA . CYS A 1 195 ? -11.111 6.079 17.209 1.00 96.25 195 CYS A CA 1
ATOM 1524 C C . CYS A 1 195 ? -11.990 5.180 16.336 1.00 96.25 195 CYS A C 1
ATOM 1526 O O . CYS A 1 195 ? -11.930 5.234 15.104 1.00 96.25 195 CYS A O 1
ATOM 1528 N N . LEU A 1 196 ? -12.789 4.348 16.997 1.00 98.38 196 LEU A N 1
ATOM 1529 C CA . LEU A 1 196 ? -13.856 3.567 16.391 1.00 98.38 196 LEU A CA 1
ATOM 1530 C C . LEU A 1 196 ? -15.185 4.305 16.599 1.00 98.38 196 LEU A C 1
ATOM 1532 O O . LEU A 1 196 ? -15.457 4.827 17.679 1.00 98.38 196 LEU A O 1
ATOM 1536 N N . GLU A 1 197 ? -16.001 4.380 15.552 1.00 97.12 197 GLU A N 1
ATOM 1537 C CA . GLU A 1 197 ? -17.305 5.041 15.568 1.00 97.12 197 GLU A CA 1
ATOM 1538 C C . GLU A 1 197 ? -18.199 4.398 16.637 1.00 97.12 197 GLU A C 1
ATOM 1540 O O . GLU A 1 197 ? -18.341 3.177 16.699 1.00 97.12 197 GLU A O 1
ATOM 1545 N N . GLY A 1 198 ? -18.780 5.228 17.507 1.00 95.62 198 GLY A N 1
ATOM 1546 C CA . GLY A 1 198 ? -19.609 4.768 18.624 1.00 95.62 198 GLY A CA 1
ATOM 1547 C C . GLY A 1 198 ? -18.840 4.290 19.863 1.00 95.62 198 GLY A C 1
ATOM 1548 O O . GLY A 1 198 ? -19.483 3.874 20.822 1.00 95.62 198 GLY A O 1
ATOM 1549 N N . MET A 1 199 ? -17.506 4.377 19.880 1.00 97.19 199 MET A N 1
ATOM 1550 C CA . MET A 1 199 ? -16.672 4.045 21.040 1.00 97.19 199 MET A CA 1
ATOM 1551 C C . MET A 1 199 ? -15.918 5.275 21.548 1.00 97.19 199 MET A C 1
ATOM 1553 O O . MET A 1 199 ? -15.505 6.151 20.785 1.00 97.19 199 MET A O 1
ATOM 1557 N N . THR A 1 200 ? -15.685 5.332 22.856 1.00 96.00 200 THR A N 1
ATOM 1558 C CA . THR A 1 200 ? -14.750 6.294 23.444 1.00 96.00 200 THR A CA 1
ATOM 1559 C C . THR A 1 200 ? -13.321 6.004 22.975 1.00 96.00 200 THR A C 1
ATOM 1561 O O . THR A 1 200 ? -12.996 4.917 22.487 1.00 96.00 200 THR A O 1
ATOM 1564 N N . GLN A 1 201 ? -12.422 6.975 23.138 1.00 93.50 201 GLN A N 1
ATOM 1565 C CA . GLN A 1 201 ? -11.009 6.775 22.813 1.00 93.50 201 GLN A CA 1
ATOM 1566 C C . GLN A 1 201 ? -10.366 5.674 23.677 1.00 93.50 201 GLN A C 1
ATOM 1568 O O . GLN A 1 201 ? -9.544 4.910 23.173 1.00 93.50 201 GLN A O 1
ATOM 1573 N N . GLU A 1 202 ? -10.763 5.576 24.950 1.00 96.75 202 GLU A N 1
ATOM 1574 C CA . GLU A 1 202 ? -10.279 4.560 25.892 1.00 96.75 202 GLU A CA 1
ATOM 1575 C C . GLU A 1 202 ? -10.700 3.143 25.475 1.00 96.75 202 GLU A C 1
ATOM 1577 O O . GLU A 1 202 ? -9.885 2.226 25.527 1.00 96.75 202 GLU A O 1
ATOM 1582 N N . GLU A 1 203 ? -11.928 2.974 24.976 1.00 97.56 203 GLU A N 1
ATOM 1583 C CA . GLU A 1 203 ? -12.404 1.701 24.414 1.00 97.56 203 GLU A CA 1
ATOM 1584 C C . GLU A 1 203 ? -11.736 1.380 23.069 1.00 97.56 203 GLU A C 1
ATOM 1586 O O . GLU A 1 203 ? -11.342 0.242 22.811 1.00 97.56 203 GLU A O 1
ATOM 1591 N N . SER A 1 204 ? -11.578 2.391 22.210 1.00 98.00 204 SER A N 1
ATOM 1592 C CA . SER A 1 204 ? -11.072 2.221 20.844 1.00 98.00 204 SER A CA 1
ATOM 1593 C C . SER A 1 204 ? -9.599 1.820 20.805 1.00 98.00 204 SER A C 1
ATOM 1595 O O . SER A 1 204 ? -9.199 0.950 20.028 1.00 98.00 204 SER A O 1
ATOM 1597 N N . LEU A 1 205 ? -8.760 2.487 21.602 1.00 97.62 205 LEU A N 1
ATOM 1598 C CA . LEU A 1 205 ? -7.310 2.423 21.437 1.00 97.62 205 LEU A CA 1
ATOM 1599 C C . LEU A 1 205 ? -6.732 1.007 21.645 1.00 97.62 205 LEU A C 1
ATOM 1601 O O . LEU A 1 205 ? -5.938 0.589 20.798 1.00 97.62 205 LEU A O 1
ATOM 1605 N N . PRO A 1 206 ? -7.128 0.229 22.674 1.00 98.38 206 PRO A N 1
ATOM 1606 C CA . PRO A 1 206 ? -6.655 -1.145 22.845 1.00 98.38 206 PRO A CA 1
ATOM 1607 C C . PRO A 1 206 ? -7.044 -2.065 21.680 1.00 98.38 206 PRO A C 1
ATOM 1609 O O . PRO A 1 206 ? -6.244 -2.904 21.260 1.00 98.38 206 PRO A O 1
ATOM 1612 N N . ILE A 1 207 ? -8.245 -1.886 21.119 1.00 98.50 207 ILE A N 1
ATOM 1613 C CA . ILE A 1 207 ? -8.722 -2.660 19.966 1.00 98.50 207 ILE A CA 1
ATOM 1614 C C . ILE A 1 207 ? -7.874 -2.327 18.736 1.00 98.50 207 ILE A C 1
ATOM 1616 O O . ILE A 1 207 ? -7.328 -3.227 18.097 1.00 98.50 207 ILE A O 1
ATOM 1620 N N . ILE A 1 208 ? -7.695 -1.038 18.434 1.00 98.50 208 ILE A N 1
ATOM 1621 C CA . ILE A 1 208 ? -6.895 -0.592 17.287 1.00 98.50 208 ILE A CA 1
ATOM 1622 C C . ILE A 1 208 ? -5.439 -1.067 17.425 1.00 98.50 208 ILE A C 1
ATOM 1624 O O . ILE A 1 208 ? -4.856 -1.543 16.453 1.00 98.50 208 ILE A O 1
ATOM 1628 N N . GLN A 1 209 ? -4.856 -1.007 18.627 1.00 98.38 209 GLN A N 1
ATOM 1629 C CA . GLN A 1 209 ? -3.508 -1.522 18.899 1.00 98.38 209 GLN A CA 1
ATOM 1630 C C . GLN A 1 209 ? -3.389 -3.023 18.627 1.00 98.38 209 GLN A C 1
ATOM 1632 O O . GLN A 1 209 ? -2.425 -3.455 17.987 1.00 98.38 209 GLN A O 1
ATOM 1637 N N . TYR A 1 210 ? -4.363 -3.814 19.083 1.00 98.62 210 TYR A N 1
ATOM 1638 C CA . TYR A 1 210 ? -4.405 -5.245 18.804 1.00 98.62 210 TYR A CA 1
ATOM 1639 C C . TYR A 1 210 ? -4.480 -5.518 17.298 1.00 98.62 210 TYR A C 1
ATOM 1641 O O . TYR A 1 210 ? -3.656 -6.270 16.776 1.00 98.62 210 TYR A O 1
ATOM 1649 N N . LEU A 1 211 ? -5.416 -4.875 16.591 1.00 98.56 211 LEU A N 1
ATOM 1650 C CA . LEU A 1 211 ? -5.605 -5.084 15.155 1.00 98.56 211 LEU A CA 1
ATOM 1651 C C . LEU A 1 211 ? -4.384 -4.641 14.350 1.00 98.56 211 LEU A C 1
ATOM 1653 O O . LEU A 1 211 ? -3.971 -5.353 13.439 1.00 98.56 211 LEU A O 1
ATOM 1657 N N . TYR A 1 212 ? -3.774 -3.506 14.693 1.00 98.31 212 TYR A N 1
ATOM 1658 C CA . TYR A 1 212 ? -2.568 -3.016 14.031 1.00 98.31 212 TYR A CA 1
ATOM 1659 C C . TYR A 1 212 ? -1.406 -4.000 14.210 1.00 98.31 212 TYR A C 1
ATOM 1661 O O . TYR A 1 212 ? -0.797 -4.412 13.227 1.00 98.31 212 TYR A O 1
ATOM 1669 N N . LYS A 1 213 ? -1.161 -4.480 15.438 1.00 98.12 213 LYS A N 1
ATOM 1670 C CA . LYS A 1 213 ? -0.135 -5.502 15.708 1.00 98.12 213 LYS A CA 1
ATOM 1671 C C . LYS A 1 213 ? -0.421 -6.819 14.980 1.00 98.12 213 LYS A C 1
ATOM 1673 O O . LYS A 1 213 ? 0.495 -7.423 14.425 1.00 98.12 213 LYS A O 1
ATOM 1678 N N . HIS A 1 214 ? -1.676 -7.272 14.983 1.00 98.25 214 HIS A N 1
ATOM 1679 C CA . HIS A 1 214 ? -2.110 -8.470 14.255 1.00 98.25 214 HIS A CA 1
ATOM 1680 C C . HIS A 1 214 ? -1.846 -8.318 12.757 1.00 98.25 214 HIS A C 1
ATOM 1682 O O . HIS A 1 214 ? -1.285 -9.208 12.120 1.00 98.25 214 HIS A O 1
ATOM 1688 N N . SER A 1 215 ? -2.182 -7.156 12.202 1.00 97.88 215 SER A N 1
ATOM 1689 C CA . SER A 1 215 ? -2.013 -6.838 10.785 1.00 97.88 215 SER A CA 1
ATOM 1690 C C . SER A 1 215 ? -0.564 -6.852 10.327 1.00 97.88 215 SER A C 1
ATOM 1692 O O . SER A 1 215 ? -0.330 -6.988 9.137 1.00 97.88 215 SER A O 1
ATOM 1694 N N . THR A 1 216 ? 0.411 -6.735 11.224 1.00 96.00 216 THR A N 1
ATOM 1695 C CA . THR A 1 216 ? 1.839 -6.664 10.879 1.00 96.00 216 THR A CA 1
ATOM 1696 C C . THR A 1 216 ? 2.612 -7.914 11.303 1.00 96.00 216 THR A C 1
ATOM 1698 O O . THR A 1 216 ? 3.831 -7.864 11.459 1.00 96.00 216 THR A O 1
ATOM 1701 N N . ASN A 1 217 ? 1.919 -9.033 11.541 1.00 96.25 217 ASN A N 1
ATOM 1702 C CA . ASN A 1 217 ? 2.558 -10.315 11.835 1.00 96.25 217 ASN A CA 1
ATOM 1703 C C . ASN A 1 217 ? 3.466 -10.752 10.653 1.00 96.25 217 ASN A C 1
ATOM 1705 O O . ASN A 1 217 ? 3.017 -10.684 9.510 1.00 96.25 217 ASN A O 1
ATOM 1709 N N . PRO A 1 218 ? 4.707 -11.223 10.887 1.00 96.12 218 PRO A N 1
ATOM 1710 C CA . PRO A 1 218 ? 5.611 -11.667 9.820 1.00 96.12 218 PRO A CA 1
ATOM 1711 C C . PRO A 1 218 ? 5.031 -12.693 8.831 1.00 96.12 218 PRO A C 1
ATOM 1713 O O . PRO A 1 218 ? 5.364 -12.636 7.652 1.00 96.12 218 PRO A O 1
ATOM 1716 N N . ASP A 1 219 ? 4.117 -13.571 9.258 1.00 94.12 219 ASP A N 1
ATOM 1717 C CA . ASP A 1 219 ? 3.551 -14.654 8.429 1.00 94.12 219 ASP A CA 1
ATOM 1718 C C . ASP A 1 219 ? 2.728 -14.164 7.219 1.00 94.12 219 ASP A C 1
ATOM 1720 O O . ASP A 1 219 ? 2.389 -14.935 6.316 1.00 94.12 219 ASP A O 1
ATOM 1724 N N . ARG A 1 220 ? 2.373 -12.873 7.200 1.00 95.75 220 ARG A N 1
ATOM 1725 C CA . ARG A 1 220 ? 1.610 -12.223 6.120 1.00 95.75 220 ARG A CA 1
ATOM 1726 C C . ARG A 1 220 ? 2.355 -11.053 5.475 1.00 95.75 220 ARG A C 1
ATOM 1728 O O . ARG A 1 220 ? 1.731 -10.272 4.757 1.00 95.75 220 ARG A O 1
ATOM 1735 N N . VAL A 1 221 ? 3.655 -10.923 5.748 1.00 98.19 221 VAL A N 1
ATOM 1736 C CA . VAL A 1 221 ? 4.501 -9.839 5.242 1.00 98.19 221 VAL A CA 1
ATOM 1737 C C . VAL A 1 221 ? 5.407 -10.332 4.118 1.00 98.19 221 VAL A C 1
ATOM 1739 O O . VAL A 1 221 ? 6.111 -11.328 4.255 1.00 98.19 221 VAL A O 1
ATOM 1742 N N . TYR A 1 222 ? 5.443 -9.576 3.025 1.00 98.44 222 TYR A N 1
ATOM 1743 C CA . TYR A 1 222 ? 6.474 -9.671 1.996 1.00 98.44 222 TYR A CA 1
ATOM 1744 C C . TYR A 1 222 ? 7.431 -8.481 2.114 1.00 98.44 222 TYR A C 1
ATOM 1746 O O . TYR A 1 222 ? 6.989 -7.348 2.302 1.00 98.44 222 TYR A O 1
ATOM 1754 N N . ARG A 1 223 ? 8.740 -8.728 1.993 1.00 98.50 223 ARG A N 1
ATOM 1755 C CA . ARG A 1 223 ? 9.794 -7.705 1.975 1.00 98.50 223 ARG A CA 1
ATOM 1756 C C . ARG A 1 223 ? 10.481 -7.713 0.615 1.00 98.50 223 ARG A C 1
ATOM 1758 O O . ARG A 1 223 ? 11.055 -8.725 0.219 1.00 98.50 223 ARG A O 1
ATOM 1765 N N . HIS A 1 224 ? 10.427 -6.583 -0.079 1.00 98.62 224 HIS A N 1
ATOM 1766 C CA . HIS A 1 224 ? 11.098 -6.388 -1.354 1.00 98.62 224 HIS A CA 1
ATOM 1767 C C . HIS A 1 224 ? 12.434 -5.679 -1.151 1.00 98.62 224 HIS A C 1
ATOM 1769 O O . HIS A 1 224 ? 12.488 -4.588 -0.574 1.00 98.62 224 HIS A O 1
ATOM 1775 N N . HIS A 1 225 ? 13.482 -6.305 -1.675 1.00 98.25 225 HIS A N 1
ATOM 1776 C CA . HIS A 1 225 ? 14.790 -5.699 -1.855 1.00 98.25 225 HIS A CA 1
ATOM 1777 C C . HIS A 1 225 ? 14.839 -5.079 -3.245 1.00 98.25 225 HIS A C 1
ATOM 1779 O O . HIS A 1 225 ? 14.790 -5.803 -4.239 1.00 98.25 225 HIS A O 1
ATOM 1785 N N . TRP A 1 226 ? 14.903 -3.754 -3.293 1.00 98.50 226 TRP A N 1
ATOM 1786 C CA . TRP A 1 226 ? 14.853 -3.006 -4.543 1.00 98.50 226 TRP A CA 1
ATOM 1787 C C . TRP A 1 226 ? 16.114 -3.214 -5.386 1.00 98.50 226 TRP A C 1
ATOM 1789 O O . TRP A 1 226 ? 17.230 -3.205 -4.864 1.00 98.50 226 TRP A O 1
ATOM 1799 N N . ALA A 1 227 ? 15.939 -3.291 -6.701 1.00 98.19 227 ALA A N 1
ATOM 1800 C CA . ALA A 1 227 ? 16.982 -3.029 -7.682 1.00 98.19 227 ALA A CA 1
ATOM 1801 C C . ALA A 1 227 ? 16.587 -1.853 -8.590 1.00 98.19 227 ALA A C 1
ATOM 1803 O O . 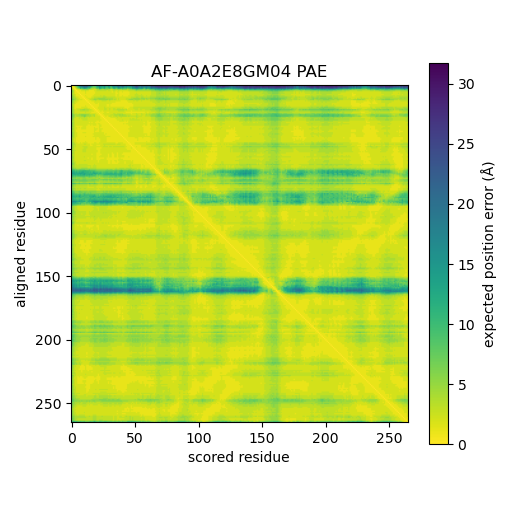ALA A 1 227 ? 15.409 -1.553 -8.791 1.00 98.19 227 ALA A O 1
ATOM 1804 N N . GLU A 1 228 ? 17.580 -1.159 -9.151 1.00 98.38 228 GLU A N 1
ATOM 1805 C CA . GLU A 1 228 ? 17.316 -0.121 -10.152 1.00 98.38 228 GLU A CA 1
ATOM 1806 C C . GLU A 1 228 ? 16.585 -0.706 -11.368 1.00 98.38 228 GLU A C 1
ATOM 1808 O O . GLU A 1 228 ? 16.924 -1.781 -11.871 1.00 98.38 228 GLU A O 1
ATOM 1813 N N . GLY A 1 229 ? 15.569 0.019 -11.840 1.00 98.06 229 GLY A N 1
ATOM 1814 C CA . GLY A 1 229 ? 14.709 -0.415 -12.935 1.00 98.06 229 GLY A CA 1
ATOM 1815 C C . GLY A 1 229 ? 13.546 -1.316 -12.530 1.00 98.06 229 GLY A C 1
ATOM 1816 O O . GLY A 1 229 ? 12.717 -1.600 -13.394 1.00 98.06 229 GLY A O 1
ATOM 1817 N N . ASP A 1 230 ? 13.440 -1.741 -11.270 1.00 98.75 230 ASP A N 1
ATOM 1818 C CA . ASP A 1 230 ? 12.257 -2.456 -10.796 1.00 98.75 230 ASP A CA 1
ATOM 1819 C C . ASP A 1 230 ? 11.011 -1.561 -10.857 1.00 98.75 230 ASP A C 1
ATOM 1821 O O . ASP A 1 230 ? 11.045 -0.377 -10.501 1.00 98.75 230 ASP A O 1
ATOM 1825 N N . ILE A 1 231 ? 9.896 -2.149 -11.290 1.00 98.81 231 ILE A N 1
ATOM 1826 C CA . ILE A 1 231 ? 8.555 -1.608 -11.073 1.00 98.81 231 ILE A CA 1
ATOM 1827 C C . ILE A 1 231 ? 7.882 -2.471 -10.018 1.00 98.81 231 ILE A C 1
ATOM 1829 O O . ILE A 1 231 ? 7.840 -3.694 -10.150 1.00 98.81 231 ILE A O 1
ATOM 1833 N N . VAL A 1 232 ? 7.334 -1.844 -8.985 1.00 98.88 232 VAL A N 1
ATOM 1834 C CA . VAL A 1 232 ? 6.499 -2.531 -7.999 1.00 98.88 232 VAL A CA 1
ATOM 1835 C C . VAL A 1 232 ? 5.175 -1.812 -7.902 1.00 98.88 232 VAL A C 1
ATOM 1837 O O . VAL A 1 232 ? 5.139 -0.596 -7.731 1.00 98.88 232 VAL A O 1
ATOM 1840 N N . MET A 1 233 ? 4.090 -2.566 -7.977 1.00 98.81 233 MET A N 1
ATOM 1841 C CA . MET A 1 233 ? 2.750 -2.046 -7.756 1.00 98.81 233 MET A CA 1
ATOM 1842 C C . MET A 1 233 ? 2.040 -2.838 -6.673 1.00 98.81 233 MET A C 1
ATOM 1844 O O . MET A 1 233 ? 2.302 -4.030 -6.506 1.00 98.81 233 MET A O 1
ATOM 1848 N N . TRP A 1 234 ? 1.145 -2.184 -5.941 1.00 98.88 234 TRP A N 1
ATOM 1849 C CA . TRP A 1 234 ? 0.347 -2.846 -4.916 1.00 98.88 234 TRP A CA 1
ATOM 1850 C C . TRP A 1 234 ? -1.071 -2.313 -4.844 1.00 98.88 234 TRP A C 1
ATOM 1852 O O . TRP A 1 234 ? -1.334 -1.141 -5.118 1.00 98.88 234 TRP A O 1
ATOM 1862 N N . ASP A 1 235 ? -1.959 -3.190 -4.401 1.00 98.81 235 ASP A N 1
ATOM 1863 C CA . ASP A 1 235 ? -3.346 -2.894 -4.120 1.00 98.81 235 ASP A CA 1
ATOM 1864 C C . ASP A 1 235 ? -3.477 -2.228 -2.748 1.00 98.81 235 ASP A C 1
ATOM 1866 O O . ASP A 1 235 ? -3.373 -2.858 -1.689 1.00 98.81 235 ASP A O 1
ATOM 1870 N N . ASN A 1 236 ? -3.708 -0.919 -2.759 1.00 98.56 236 ASN A N 1
ATOM 1871 C CA . ASN A 1 236 ? -3.907 -0.109 -1.561 1.00 98.56 236 ASN A CA 1
ATOM 1872 C C . ASN A 1 236 ? -5.294 -0.347 -0.930 1.00 98.56 236 ASN A C 1
ATOM 1874 O O . ASN A 1 236 ? -5.638 0.257 0.081 1.00 98.56 236 ASN A O 1
ATOM 1878 N N . ARG A 1 237 ? -6.120 -1.233 -1.495 1.00 98.62 237 ARG A N 1
ATOM 1879 C CA . ARG A 1 237 ? -7.425 -1.609 -0.941 1.00 98.62 237 ARG A CA 1
ATOM 1880 C C . ARG A 1 237 ? -7.324 -2.796 0.006 1.00 98.62 237 ARG A C 1
ATOM 1882 O O . ARG A 1 237 ? -8.194 -2.951 0.860 1.00 98.62 237 ARG A O 1
ATOM 1889 N N . CYS A 1 238 ? -6.267 -3.601 -0.099 1.00 98.69 238 CYS A N 1
ATOM 1890 C CA . CYS A 1 238 ? -6.088 -4.812 0.707 1.00 98.69 238 CYS A CA 1
ATOM 1891 C C . CYS A 1 238 ? -4.663 -5.020 1.249 1.00 98.69 238 CYS A C 1
ATOM 1893 O O . CYS A 1 238 ? -4.379 -6.070 1.834 1.00 98.69 238 CYS A O 1
ATOM 1895 N N . THR A 1 239 ? -3.768 -4.035 1.117 1.00 98.69 239 THR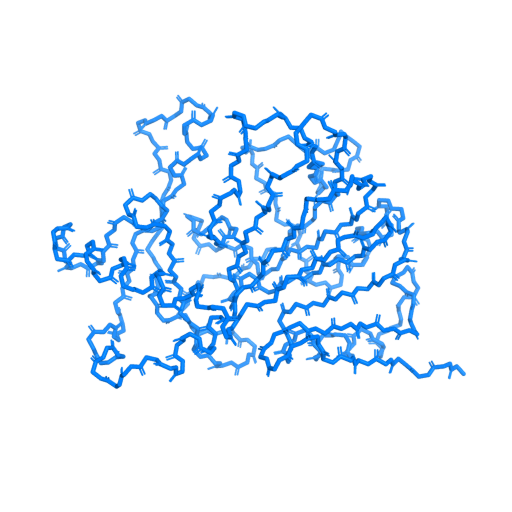 A N 1
ATOM 1896 C CA . THR A 1 239 ? -2.406 -4.113 1.664 1.00 98.69 239 THR A CA 1
ATOM 1897 C C . THR A 1 239 ? -2.014 -2.859 2.444 1.00 98.69 239 THR A C 1
ATOM 1899 O O . THR A 1 239 ? -2.320 -1.739 2.046 1.00 98.69 239 THR A O 1
ATOM 1902 N N . MET A 1 240 ? -1.295 -3.054 3.552 1.00 98.31 240 MET A N 1
ATOM 1903 C CA . MET A 1 240 ? -0.501 -1.990 4.179 1.00 98.31 240 MET A CA 1
ATOM 1904 C C . MET A 1 240 ? 0.946 -2.103 3.734 1.00 98.31 240 MET A C 1
ATOM 1906 O O . MET A 1 240 ? 1.409 -3.210 3.460 1.00 98.31 240 MET A O 1
ATOM 1910 N N . HIS A 1 241 ? 1.689 -1.000 3.772 1.00 98.38 241 HIS A N 1
ATOM 1911 C CA . HIS A 1 241 ? 3.120 -1.014 3.499 1.00 98.38 241 HIS A CA 1
ATOM 1912 C C . HIS A 1 241 ? 3.942 -0.198 4.502 1.00 98.38 241 HIS A C 1
ATOM 1914 O O . HIS A 1 241 ? 3.411 0.629 5.244 1.00 98.38 241 HIS A O 1
ATOM 1920 N N . TYR A 1 242 ? 5.243 -0.482 4.539 1.00 97.69 242 TYR A N 1
ATOM 1921 C CA . TYR A 1 242 ? 6.248 0.159 5.386 1.00 97.69 242 TYR A CA 1
ATOM 1922 C C . TYR A 1 242 ? 7.518 0.389 4.561 1.00 97.69 242 TYR A C 1
ATOM 1924 O O . TYR A 1 242 ? 8.069 -0.560 3.996 1.00 97.69 242 TYR A O 1
ATOM 1932 N N . ALA A 1 243 ? 8.016 1.625 4.516 1.00 96.31 243 ALA A N 1
ATOM 1933 C CA . ALA A 1 243 ? 9.297 1.940 3.886 1.00 96.31 243 ALA A CA 1
ATOM 1934 C C . ALA A 1 243 ? 10.419 1.900 4.932 1.00 96.31 243 ALA A C 1
ATOM 1936 O O . ALA A 1 243 ? 10.379 2.639 5.912 1.00 96.31 243 ALA A O 1
ATOM 1937 N N . VAL A 1 244 ? 11.418 1.039 4.742 1.00 96.31 244 VAL A N 1
ATOM 1938 C CA . VAL A 1 244 ? 12.563 0.922 5.654 1.00 96.31 244 VAL A CA 1
ATOM 1939 C C . VAL A 1 244 ? 13.553 2.047 5.376 1.00 96.31 244 VAL A C 1
ATOM 1941 O O . VAL A 1 244 ? 14.027 2.166 4.252 1.00 96.31 244 VAL A O 1
ATOM 1944 N N . HIS A 1 245 ? 13.901 2.856 6.384 1.00 94.12 245 HIS A N 1
ATOM 1945 C CA . HIS A 1 245 ? 14.975 3.850 6.266 1.00 94.12 245 HIS A CA 1
ATOM 1946 C C . HIS A 1 245 ? 16.220 3.416 7.045 1.00 94.12 245 HIS A C 1
ATOM 1948 O O . HIS A 1 245 ? 16.490 3.893 8.149 1.00 94.12 245 HIS A O 1
ATOM 1954 N N . ASP A 1 246 ? 17.000 2.525 6.438 1.00 94.69 246 ASP A N 1
ATOM 1955 C CA . ASP A 1 246 ? 18.278 1.984 6.934 1.00 94.69 246 ASP A CA 1
ATOM 1956 C C . ASP A 1 246 ? 19.486 2.365 6.052 1.00 94.69 246 ASP A C 1
ATOM 1958 O O . ASP A 1 246 ? 20.573 1.817 6.199 1.00 94.69 246 ASP A O 1
ATOM 1962 N N . TYR A 1 247 ? 19.313 3.354 5.172 1.00 94.69 247 TYR A N 1
ATOM 1963 C CA . TYR A 1 247 ? 20.308 3.803 4.189 1.00 94.69 247 TYR A CA 1
ATOM 1964 C C . TYR A 1 247 ? 20.900 5.198 4.484 1.00 94.69 247 TYR A C 1
ATOM 1966 O O . TYR A 1 247 ? 21.578 5.781 3.639 1.00 94.69 247 TYR A O 1
ATOM 1974 N N . GLY A 1 248 ? 20.659 5.759 5.676 1.00 92.06 248 GLY A N 1
ATOM 1975 C CA . GLY A 1 248 ? 21.221 7.049 6.106 1.00 92.06 248 GLY A CA 1
ATOM 1976 C C . GLY A 1 248 ? 20.932 8.192 5.123 1.00 92.06 248 GLY A C 1
ATOM 1977 O O . GLY A 1 248 ? 19.778 8.407 4.744 1.00 92.06 248 GLY A O 1
ATOM 1978 N N . ASP A 1 249 ? 21.989 8.890 4.700 1.00 92.75 249 ASP A N 1
ATOM 1979 C CA . ASP A 1 249 ? 21.942 10.014 3.749 1.00 92.75 249 ASP A CA 1
ATOM 1980 C C . ASP A 1 249 ? 22.211 9.591 2.293 1.00 92.75 249 ASP A C 1
ATOM 1982 O O . ASP A 1 249 ? 22.366 10.433 1.408 1.00 92.75 249 ASP A O 1
ATOM 1986 N N . GLN A 1 250 ? 22.280 8.283 2.015 1.00 96.06 250 GLN A N 1
ATOM 1987 C CA . GLN A 1 250 ? 22.497 7.792 0.655 1.00 96.06 250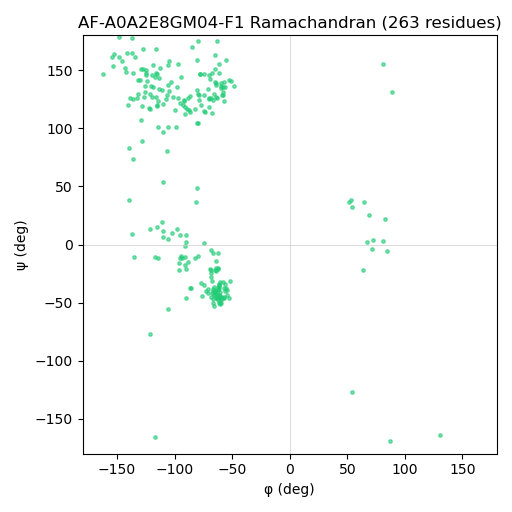 GLN A CA 1
ATOM 1988 C C . GLN A 1 250 ? 21.356 8.229 -0.270 1.00 96.06 250 GLN A C 1
ATOM 1990 O O . GLN A 1 250 ? 20.196 8.349 0.142 1.00 96.06 250 GLN A O 1
ATOM 1995 N N . THR A 1 251 ? 21.683 8.459 -1.542 1.00 95.00 251 THR A N 1
ATOM 1996 C CA . THR A 1 251 ? 20.675 8.827 -2.539 1.00 95.00 251 THR A CA 1
ATOM 1997 C C . THR A 1 251 ? 19.737 7.649 -2.773 1.00 95.00 251 THR A C 1
ATOM 1999 O O . THR A 1 251 ? 20.176 6.561 -3.135 1.00 95.00 251 THR A O 1
ATOM 2002 N N . ARG A 1 252 ? 18.439 7.890 -2.591 1.00 96.12 252 ARG A N 1
ATOM 2003 C CA . ARG A 1 252 ? 17.356 6.973 -2.941 1.00 96.12 252 ARG A CA 1
ATOM 2004 C C . ARG A 1 252 ? 16.311 7.756 -3.709 1.00 96.12 252 ARG A C 1
ATOM 2006 O O . ARG A 1 252 ? 15.895 8.813 -3.238 1.00 96.12 252 ARG A O 1
ATOM 2013 N N . GLU A 1 253 ? 15.907 7.240 -4.859 1.00 96.88 253 GLU A N 1
ATOM 2014 C CA . GLU A 1 253 ? 14.972 7.899 -5.760 1.00 96.88 253 GLU A CA 1
ATOM 2015 C C . GLU A 1 253 ? 14.002 6.878 -6.358 1.00 96.88 253 GLU A C 1
ATOM 2017 O O . GLU A 1 253 ? 14.412 5.928 -7.032 1.00 96.88 253 GLU A O 1
ATOM 2022 N N . LEU A 1 254 ? 12.710 7.090 -6.108 1.00 97.62 254 LEU A N 1
ATOM 2023 C CA . LEU A 1 254 ? 11.610 6.365 -6.740 1.00 97.62 254 LEU A CA 1
ATOM 2024 C C . LEU A 1 254 ? 10.655 7.360 -7.398 1.00 97.62 254 LEU A C 1
ATOM 2026 O O . LEU A 1 254 ? 10.423 8.445 -6.868 1.00 97.62 254 LEU A O 1
ATOM 2030 N N . HIS A 1 255 ? 10.031 6.971 -8.503 1.00 98.25 255 HIS A N 1
ATOM 2031 C CA . HIS A 1 255 ? 8.893 7.694 -9.071 1.00 98.25 255 HIS A CA 1
ATOM 2032 C C . HIS A 1 255 ? 7.604 6.971 -8.716 1.00 98.25 255 HIS A C 1
ATOM 2034 O O . HIS A 1 255 ? 7.485 5.779 -8.979 1.00 98.25 255 HIS A O 1
ATOM 2040 N N . ARG A 1 256 ? 6.645 7.690 -8.133 1.00 97.94 256 ARG A N 1
ATOM 2041 C CA . ARG A 1 256 ? 5.350 7.160 -7.711 1.00 97.94 256 ARG A CA 1
ATOM 2042 C C . ARG A 1 256 ? 4.227 7.710 -8.576 1.00 97.94 256 ARG A C 1
ATOM 2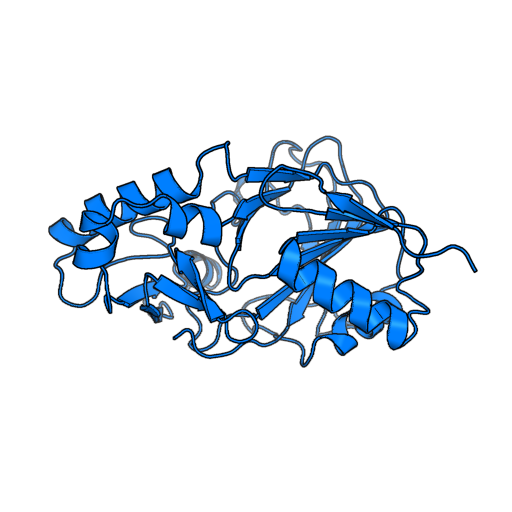044 O O . ARG A 1 256 ? 4.130 8.924 -8.738 1.00 97.94 256 ARG A O 1
ATOM 2051 N N . ILE A 1 257 ? 3.350 6.828 -9.035 1.00 98.50 257 ILE A N 1
ATOM 2052 C CA . ILE A 1 257 ? 2.035 7.172 -9.582 1.00 98.50 257 ILE A CA 1
ATOM 2053 C C . ILE A 1 257 ? 0.986 6.458 -8.729 1.00 98.50 257 ILE A C 1
ATOM 2055 O O . ILE A 1 257 ? 1.160 5.294 -8.376 1.00 98.50 257 ILE A O 1
ATOM 2059 N N . SER A 1 258 ? -0.086 7.157 -8.374 1.00 98.06 258 SER A N 1
ATOM 2060 C CA . SER A 1 258 ? -1.220 6.588 -7.641 1.00 98.06 258 SER A CA 1
ATOM 2061 C C . SER A 1 258 ? -2.471 6.681 -8.502 1.00 98.06 258 SER A C 1
ATOM 2063 O O . SER A 1 258 ? -2.652 7.668 -9.214 1.00 98.06 258 SER A O 1
ATOM 2065 N N . ILE A 1 259 ? -3.336 5.676 -8.418 1.00 98.50 259 ILE A N 1
ATOM 2066 C CA . ILE A 1 259 ? -4.585 5.597 -9.180 1.00 98.50 259 ILE A CA 1
ATOM 2067 C C . ILE A 1 259 ? -5.756 5.941 -8.264 1.00 98.50 259 ILE A C 1
ATOM 2069 O O . ILE A 1 259 ? -5.774 5.557 -7.091 1.00 98.50 259 ILE A O 1
ATOM 2073 N N . CYS A 1 260 ? -6.724 6.692 -8.785 1.00 98.19 260 CYS A N 1
ATOM 2074 C CA . CYS A 1 260 ? -7.966 7.002 -8.088 1.00 98.19 260 CYS A CA 1
ATOM 2075 C C . CYS A 1 260 ? -8.647 5.719 -7.596 1.00 98.19 260 CYS A C 1
ATOM 2077 O O . CYS A 1 260 ? -8.630 4.683 -8.262 1.00 98.19 260 CYS A O 1
ATOM 2079 N N . GLY A 1 261 ? -9.227 5.780 -6.402 1.00 97.38 261 GLY A N 1
ATOM 2080 C CA . GLY A 1 261 ? -10.009 4.678 -5.855 1.00 97.38 261 GLY A CA 1
ATOM 2081 C C . GLY A 1 261 ? -11.465 5.048 -5.639 1.00 97.38 261 GLY A C 1
ATOM 2082 O O . GLY A 1 261 ? -11.968 6.052 -6.142 1.00 97.38 261 GLY A O 1
ATOM 2083 N N . ASP A 1 262 ? -12.139 4.199 -4.877 1.00 97.25 262 ASP A N 1
ATOM 2084 C CA . ASP A 1 262 ? -13.552 4.278 -4.547 1.00 97.25 262 ASP A CA 1
ATOM 2085 C C . ASP A 1 262 ? -13.767 4.493 -3.041 1.00 97.25 262 ASP A C 1
ATOM 2087 O O . ASP A 1 262 ? -12.845 4.365 -2.233 1.00 97.25 262 ASP A O 1
ATOM 2091 N N . ILE A 1 263 ? -15.002 4.825 -2.655 1.00 98.00 263 ILE A N 1
ATOM 2092 C CA . ILE A 1 263 ? -15.384 4.941 -1.242 1.00 98.00 263 ILE A CA 1
ATOM 2093 C C . ILE A 1 263 ? -15.397 3.532 -0.623 1.00 98.00 263 ILE A C 1
ATOM 2095 O O . ILE A 1 263 ? -16.217 2.715 -1.051 1.00 98.00 263 ILE A O 1
ATOM 2099 N N . PRO A 1 264 ? -14.565 3.246 0.401 1.00 98.06 264 PRO A N 1
ATOM 2100 C CA . PRO A 1 264 ? -14.538 1.940 1.057 1.00 98.06 264 PRO A CA 1
ATOM 2101 C C . PRO A 1 264 ? -15.903 1.548 1.646 1.00 98.06 264 PRO A C 1
ATOM 2103 O O . PRO A 1 264 ? -16.547 2.368 2.307 1.00 98.06 264 PRO A O 1
ATOM 2106 N N . ARG A 1 265 ? -16.315 0.290 1.432 1.00 92.81 265 ARG A N 1
ATOM 2107 C CA . ARG A 1 265 ? -17.598 -0.290 1.875 1.00 92.81 265 ARG A CA 1
ATOM 2108 C C . ARG A 1 265 ? -17.409 -1.474 2.805 1.00 92.81 265 ARG A C 1
ATOM 2110 O O . ARG A 1 265 ? -16.401 -2.195 2.628 1.00 92.81 265 ARG A O 1
#

Mean predicted aligned error: 3.64 Å

pLDDT: mean 94.7, std 6.98, range [51.19, 98.88]

Solvent-accessible surface area (backbone atoms only — not comparable to full-atom values): 14132 Å² total; per-residue (Å²): 129,75,72,68,42,81,42,74,70,47,98,71,32,30,24,39,45,43,66,77,53,69,80,72,62,47,71,73,56,46,57,53,50,52,52,48,37,75,73,25,40,28,41,36,34,72,67,63,61,62,53,74,66,37,47,50,56,49,51,50,78,78,45,58,74,48,74,57,96,88,59,76,47,36,93,94,40,76,63,34,34,65,47,62,65,73,41,74,95,64,61,82,47,75,46,65,33,48,68,58,56,21,42,72,43,26,41,34,31,41,39,36,39,34,65,39,67,46,75,60,57,30,40,33,38,23,32,13,38,63,38,39,71,71,47,53,69,68,59,51,62,74,41,62,90,33,29,28,38,16,30,33,48,71,58,20,53,74,72,72,33,79,90,65,55,53,58,26,76,35,36,35,55,23,45,37,88,90,80,67,48,57,13,48,49,72,31,42,58,70,49,36,25,49,34,33,67,99,47,54,57,81,66,22,42,64,53,38,44,50,52,43,56,57,47,64,40,70,93,39,47,39,77,45,78,78,51,59,18,21,35,41,35,37,35,40,70,41,33,34,34,30,44,45,87,72,36,74,83,51,68,35,33,33,40,36,39,36,24,55,39,58,65,68,72

Sequence (265 aa):
MAKMTVIPLSGHIGALVKDLSLSALSDSEFDTVEQAFLDYYVLVFPKQLLTIEEHLQFAAHWGEFSTSPFVQYHPEHPAVLQLSNLGKANAVTENWHFDSSFLPAPPSLTILSARKIPVGGDTMWSNQYHAYDTLSEGMKALLDGVRGEFAGTRLAKRVGKDSDIPFSFHPIFRTHPDTGRKALFVGHPGDTLRCLEGMTQEESLPIIQYLYKHSTNPDRVYRHHWAEGDIVMWDNRCTMHYAVHDYGDQTRELHRISICGDIPR

Radius of gyration: 18.16 Å; Cα contacts (8 Å, |Δi|>4): 576; chains: 1; bounding box: 43×42×54 Å